Protein AF-A0A0E0JVC4-F1 (afdb_monomer_lite)

Organism: Oryza punctata (NCBI:txid4537)

Foldseek 3Di:
DDDDDDDDDDDDDPDDDPPPPPPPPDDPPVPPPPCPPVVVVVVVVLVVLLVVLVVVVVVVCVVVNLLVLLLCLLQVQLLLQLQLLQVQVVDQKFFADLVVLLLLLVLLLLLLVLLQVLQVCQVVVVAPDPPPRSLVSQLVSLVVLQVSVVVVLVVQLVVVVVVPPVLVVVCVVVVHDSSCCRNPVLLSVLQSVQHPVLNVCSSVSNNHSSCCSSSVNSSCCRSPVLSVVSVVCVVVVHRDGSRDHNLSSVLSNVSSVLSSVLPNVRMGHSVSSVVSNVSSVVSVVVVVPDDDPVVPPDPDDDD

Secondary structure (DSSP, 8-state):
-----------------SSSSSS-S----GGGSS-TTHHHHHHHHHHHHHHHHHHHHHHHHHHHHHHHHHHIIIIIIHHHHHHHHHHHSS-S-EE--HHHHHHHHHHHHHHHHHHHHHHHHHHTT--SSTTHHHHHHHHHHHHHHHHHHHHHHHHHHHHHHTSTTSHHHHHHHHT--HHHIIIIIHHHHHHHSTTHHHHHHHHTT-HHHHHHHHHHHHHIIIIIIHHHHHHHHHHTT--------HHHHHHHHHHHHHHHHHHTTSEE-HHHHHHHHHHHHHHHHHHHHPPPGGGG--PPP--

Radius of gyration: 26.81 Å; chains: 1; bounding box: 89×55×86 Å

Sequence (303 aa):
MATDSSDSRRLLPYRQSSHHQMDKINGTNPEYTDQGWVFPLSMLGIIPLAERLGFATEQLALFTGPKGSILSNLLLVLGSAFFSGGLACGKTMQTFSKADAVVNSGLLLMAVMGLLIPAALHYTHSEAQFGKSELALSRFSSCVMLVAYASYLYFQLSNNRRRNETNVGASKAWNIPVAFISVVLLPVVGNSAGHANAVMFAVKDKLDISLGVAIGSSIQISMFGIPFCVVMGWMMGKPMDLNFHLFETASLLTTVLVVAFLLQDGTSNCVKGLMLFLCYLIVAASFYVHADPNTKGEKPPQN

pLDDT: mean 70.01, std 19.63, range [32.47, 95.06]

InterPro domains:
  IPR004713 Calcium/proton exchanger [PTHR31503] (169-293)
  IPR004837 Sodium/calcium exchanger membrane region [PF01699] (68-157)
  IPR004837 Sodium/calcium exchanger membrane region [PF01699] (171-287)
  IPR044880 NCX, central ion-binding domain superfamily [G3DSA:1.20.1420.30] (59-289)

Structure (mmCIF, N/CA/C/O backbone):
data_AF-A0A0E0JVC4-F1
#
_entry.id   AF-A0A0E0JVC4-F1
#
loop_
_atom_site.group_PDB
_atom_site.id
_atom_site.type_symbol
_atom_site.label_atom_id
_atom_site.label_alt_id
_atom_site.label_comp_id
_atom_site.label_asym_id
_atom_site.label_entity_id
_atom_site.label_seq_id
_atom_site.pdbx_PDB_ins_code
_atom_site.Cartn_x
_atom_site.Cartn_y
_atom_site.Cartn_z
_atom_site.occupancy
_atom_site.B_iso_or_equiv
_atom_site.auth_seq_id
_atom_site.auth_comp_id
_atom_site.auth_asym_id
_atom_site.auth_atom_id
_atom_site.pdbx_PDB_model_num
ATOM 1 N N . MET A 1 1 ? -52.163 -28.665 59.177 1.00 39.72 1 MET A N 1
ATOM 2 C CA . MET A 1 1 ? -51.318 -28.267 58.027 1.00 39.72 1 MET A CA 1
ATOM 3 C C . MET A 1 1 ? -52.202 -27.425 57.112 1.00 39.72 1 MET A C 1
ATOM 5 O O . MET A 1 1 ? -53.146 -27.982 56.581 1.00 39.72 1 MET A O 1
ATOM 9 N N . ALA A 1 2 ? -52.215 -26.097 57.297 1.00 36.88 2 ALA A N 1
ATOM 10 C CA . ALA A 1 2 ? -51.457 -25.091 56.513 1.00 36.88 2 ALA A CA 1
ATOM 11 C C . ALA A 1 2 ? -52.068 -24.897 55.095 1.00 36.88 2 ALA A C 1
ATOM 13 O O . ALA A 1 2 ? -52.054 -25.847 54.323 1.00 36.88 2 ALA A O 1
ATOM 14 N N . THR A 1 3 ? -52.877 -23.845 54.850 1.00 37.50 3 THR A N 1
ATOM 15 C CA . THR A 1 3 ? -52.535 -22.539 54.192 1.00 37.50 3 THR A CA 1
ATOM 16 C C . THR A 1 3 ? -52.036 -22.701 52.745 1.00 37.50 3 THR A C 1
ATOM 18 O O . THR A 1 3 ? -51.051 -23.392 52.536 1.00 37.50 3 THR A O 1
ATOM 21 N N . ASP A 1 4 ? -52.763 -22.270 51.709 1.00 37.44 4 ASP A N 1
ATOM 22 C CA . ASP A 1 4 ? -52.913 -20.902 51.151 1.00 37.44 4 ASP A CA 1
ATOM 23 C C . ASP A 1 4 ? -51.949 -20.600 49.976 1.00 37.44 4 ASP A C 1
ATOM 25 O O . ASP A 1 4 ? -50.763 -20.913 50.016 1.00 37.44 4 ASP A O 1
ATOM 29 N N . SER A 1 5 ? -52.509 -19.903 48.983 1.00 39.12 5 SER A N 1
ATOM 30 C CA . SER A 1 5 ? -51.892 -18.947 48.053 1.00 39.12 5 SER A CA 1
ATOM 31 C C . SER A 1 5 ? -51.064 -19.433 46.842 1.00 39.12 5 SER A C 1
ATOM 33 O O . SER A 1 5 ? -49.981 -19.995 46.944 1.00 39.12 5 SER A O 1
ATOM 35 N N . SER A 1 6 ? -51.641 -19.147 45.664 1.00 39.59 6 SER A N 1
ATOM 36 C CA . SER A 1 6 ? -51.053 -18.463 44.492 1.00 39.59 6 SER A CA 1
ATOM 37 C C . SER A 1 6 ? -49.568 -18.666 44.152 1.00 39.59 6 SER A C 1
ATOM 39 O O . SER A 1 6 ? -48.696 -18.236 44.896 1.00 39.59 6 SER A O 1
ATOM 41 N N . ASP A 1 7 ? -49.279 -19.092 42.917 1.00 38.59 7 ASP A N 1
ATOM 42 C CA . ASP A 1 7 ? -48.912 -18.190 41.803 1.00 38.59 7 ASP A CA 1
ATOM 43 C C . ASP A 1 7 ? -48.179 -18.949 40.667 1.00 38.59 7 ASP A C 1
ATOM 45 O O . ASP A 1 7 ? -47.493 -19.946 40.877 1.00 38.59 7 ASP A O 1
ATOM 49 N N . SER A 1 8 ? -48.281 -18.404 39.453 1.00 37.75 8 SER A N 1
ATOM 50 C CA . SER A 1 8 ? -47.323 -18.562 38.354 1.00 37.75 8 SER A CA 1
ATOM 51 C C . SER A 1 8 ? -47.261 -19.896 37.587 1.00 37.75 8 SER A C 1
ATOM 53 O O . SER A 1 8 ? -46.395 -20.741 37.816 1.00 37.75 8 SER A O 1
ATOM 55 N N . ARG A 1 9 ? -48.031 -19.977 36.488 1.00 37.66 9 ARG A N 1
ATOM 56 C CA . ARG A 1 9 ? -47.452 -19.980 35.120 1.00 37.66 9 ARG A CA 1
ATOM 57 C C . ARG A 1 9 ? -48.527 -19.996 34.024 1.00 37.66 9 ARG A C 1
ATOM 59 O O . ARG A 1 9 ? -49.160 -21.010 33.752 1.00 37.66 9 ARG A O 1
ATOM 66 N N . ARG A 1 10 ? -48.666 -18.853 33.341 1.00 39.91 10 ARG A N 1
ATOM 67 C CA . ARG A 1 10 ? -49.301 -18.737 32.020 1.00 39.91 10 ARG A CA 1
ATOM 68 C C . ARG A 1 10 ? -48.503 -19.577 31.020 1.00 39.91 10 ARG A C 1
ATOM 70 O O . ARG A 1 10 ? -47.371 -19.227 30.697 1.00 39.91 10 ARG A O 1
ATOM 77 N N . LEU A 1 11 ? -49.099 -20.651 30.518 1.00 44.28 11 LEU A N 1
ATOM 78 C CA . LEU A 1 11 ? -48.638 -21.360 29.326 1.00 44.28 11 LEU A CA 1
ATOM 79 C C . LEU A 1 11 ? -49.465 -20.848 28.142 1.00 44.28 11 LEU A C 1
ATOM 81 O O . LEU A 1 11 ? -50.654 -21.138 28.035 1.00 44.28 11 LEU A O 1
ATOM 85 N N . LEU A 1 12 ? -48.851 -20.029 27.287 1.00 46.69 12 LEU A N 1
ATOM 86 C CA . LEU A 1 12 ? -49.425 -19.645 25.996 1.00 46.69 12 LEU A CA 1
ATOM 87 C C . LEU A 1 12 ? -49.381 -20.855 25.044 1.00 46.69 12 LEU A C 1
ATOM 89 O O . LEU A 1 12 ? -48.335 -21.505 24.960 1.00 46.69 12 LEU A O 1
ATOM 93 N N . PRO A 1 13 ? -50.451 -21.158 24.289 1.00 38.88 13 PRO A N 1
ATOM 94 C CA . PRO A 1 13 ? -50.403 -22.197 23.271 1.00 38.88 13 PRO A CA 1
ATOM 95 C C . PRO A 1 13 ? -49.709 -21.681 21.999 1.00 38.88 13 PRO A C 1
ATOM 97 O O . PRO A 1 13 ? -50.216 -20.809 21.298 1.00 38.88 13 PRO A O 1
ATOM 100 N N . TYR A 1 14 ? -48.545 -22.252 21.681 1.00 37.09 14 TYR A N 1
ATOM 101 C CA . TYR A 1 14 ? -47.902 -22.156 20.369 1.00 37.09 14 TYR A CA 1
ATOM 102 C C . TYR A 1 14 ? -48.460 -23.260 19.465 1.00 37.09 14 TYR A C 1
ATOM 104 O O . TYR A 1 14 ? -47.982 -24.393 19.497 1.00 37.09 14 TYR A O 1
ATOM 112 N N . ARG A 1 15 ? -49.486 -22.956 18.664 1.00 39.78 15 ARG A N 1
ATOM 113 C CA . ARG A 1 15 ? -49.783 -23.723 17.447 1.00 39.78 15 ARG A CA 1
ATOM 114 C C . ARG A 1 15 ? -50.717 -22.944 16.525 1.00 39.78 15 ARG A C 1
ATOM 116 O O . ARG A 1 15 ? -51.733 -22.434 16.973 1.00 39.78 15 ARG A O 1
ATOM 123 N N . GLN A 1 16 ? -50.397 -23.010 15.229 1.00 39.50 16 GLN A N 1
ATOM 124 C CA . GLN A 1 16 ? -51.331 -22.894 14.100 1.00 39.50 16 GLN A CA 1
ATOM 125 C C . GLN A 1 16 ? -51.514 -21.493 13.476 1.00 39.50 16 GLN A C 1
ATOM 127 O O . GLN A 1 16 ? -52.551 -20.860 13.609 1.00 39.50 16 GLN A O 1
ATOM 132 N N . SER A 1 17 ? -50.523 -21.053 12.687 1.00 36.19 17 SER A N 1
ATOM 133 C CA . SER A 1 17 ? -50.743 -20.121 11.557 1.00 36.19 17 SER A CA 1
ATOM 134 C C . SER A 1 17 ? -49.666 -20.262 10.462 1.00 36.19 17 SER A C 1
ATOM 136 O O . SER A 1 17 ? -49.185 -19.283 9.897 1.00 36.19 17 SER A O 1
ATOM 138 N N . SER A 1 18 ? -49.257 -21.493 10.147 1.00 39.50 18 SER A N 1
ATOM 139 C CA . SER A 1 18 ? -48.205 -21.783 9.152 1.00 39.50 18 SER A CA 1
ATOM 140 C C . SER A 1 18 ? -48.757 -22.215 7.786 1.00 39.50 18 SER A C 1
ATOM 142 O O . SER A 1 18 ? -48.101 -22.964 7.077 1.00 39.50 18 SER A O 1
ATOM 144 N N . HIS A 1 19 ? -49.964 -21.772 7.418 1.00 38.50 19 HIS A N 1
ATOM 145 C CA . HIS A 1 19 ? -50.590 -22.109 6.127 1.00 38.50 19 HIS A CA 1
ATOM 146 C C . HIS A 1 19 ? -51.280 -20.928 5.420 1.00 38.50 19 HIS A C 1
ATOM 148 O O . HIS A 1 19 ? -52.020 -21.135 4.466 1.00 38.50 19 HIS A O 1
ATOM 154 N N . HIS A 1 20 ? -51.030 -19.682 5.839 1.00 36.16 20 HIS A N 1
ATOM 155 C CA . HIS A 1 20 ? -51.641 -18.500 5.203 1.00 36.16 20 HIS A CA 1
ATOM 156 C C . HIS A 1 20 ? -50.647 -17.405 4.796 1.00 36.16 20 HIS A C 1
ATOM 158 O O . HIS A 1 20 ? -51.023 -16.259 4.562 1.00 36.16 20 HIS A O 1
ATOM 164 N N . GLN A 1 21 ? -49.362 -17.753 4.698 1.00 33.06 21 GLN A N 1
ATOM 165 C CA . GLN A 1 21 ? -48.301 -16.787 4.410 1.00 33.06 21 GLN A CA 1
ATOM 166 C C . GLN A 1 21 ? -47.239 -17.344 3.454 1.00 33.06 21 GLN A C 1
ATOM 168 O O . GLN A 1 21 ? -46.055 -17.084 3.618 1.00 33.06 21 GLN A O 1
ATOM 173 N N . MET A 1 22 ? -47.670 -18.129 2.461 1.00 36.00 22 MET A N 1
ATOM 174 C CA . MET A 1 22 ? -46.825 -18.564 1.336 1.00 36.00 22 MET A CA 1
ATOM 175 C C . MET A 1 22 ? -47.323 -18.068 -0.035 1.00 36.00 22 MET A C 1
ATOM 177 O O . MET A 1 22 ? -46.565 -18.128 -0.993 1.00 36.00 22 MET A O 1
ATOM 181 N N . ASP A 1 23 ? -48.506 -17.445 -0.122 1.00 34.84 23 ASP A N 1
ATOM 182 C CA . ASP A 1 23 ? -49.073 -16.962 -1.400 1.00 34.84 23 ASP A CA 1
ATOM 183 C C . ASP A 1 23 ? -48.891 -15.451 -1.649 1.00 34.84 23 ASP A C 1
ATOM 185 O O . ASP A 1 23 ? -49.509 -14.870 -2.536 1.00 34.84 23 ASP A O 1
ATOM 189 N N . LYS A 1 24 ? -48.015 -14.779 -0.889 1.00 37.78 24 LYS A N 1
ATOM 190 C CA . LYS A 1 24 ? -47.638 -13.368 -1.124 1.00 37.78 24 LYS A CA 1
ATOM 191 C C . LYS A 1 24 ? -46.158 -13.194 -1.480 1.00 37.78 24 LYS A C 1
ATOM 193 O O . LYS A 1 24 ? -45.545 -12.200 -1.106 1.00 37.78 24 LYS A O 1
ATOM 198 N N . ILE A 1 25 ? -45.581 -14.149 -2.210 1.00 42.28 25 ILE A N 1
ATOM 199 C CA . ILE A 1 25 ? -44.230 -14.037 -2.797 1.00 42.28 25 ILE A CA 1
ATOM 200 C C . ILE A 1 25 ? -44.321 -14.035 -4.332 1.00 42.28 25 ILE A C 1
ATOM 202 O O . ILE A 1 25 ? -43.493 -14.619 -5.017 1.00 42.28 25 ILE A O 1
ATOM 206 N N . ASN A 1 26 ? -45.361 -13.417 -4.898 1.00 38.03 26 ASN A N 1
ATOM 207 C CA . ASN A 1 26 ? -45.435 -13.220 -6.348 1.00 38.03 26 ASN A CA 1
ATOM 208 C C . ASN A 1 26 ? -46.167 -11.927 -6.742 1.00 38.03 26 ASN A C 1
ATOM 210 O O . ASN A 1 26 ? -46.980 -11.895 -7.659 1.00 38.03 26 ASN A O 1
ATOM 214 N N . GLY A 1 27 ? -45.887 -10.846 -6.012 1.00 35.50 27 GLY A N 1
ATOM 215 C CA . GLY A 1 27 ? -46.250 -9.493 -6.419 1.00 35.50 27 GLY A CA 1
ATOM 216 C C . GLY A 1 27 ? -45.085 -8.857 -7.165 1.00 35.50 27 GLY A C 1
ATOM 217 O O . GLY A 1 27 ? -44.203 -8.267 -6.544 1.00 35.50 27 GLY A O 1
ATOM 218 N N . THR A 1 28 ? -45.067 -8.980 -8.488 1.00 44.03 28 THR A N 1
ATOM 219 C CA . THR A 1 28 ? -44.293 -8.093 -9.360 1.00 44.03 28 THR A CA 1
ATOM 220 C C . THR A 1 28 ? -44.843 -6.675 -9.198 1.00 44.03 28 THR A C 1
ATOM 222 O O . THR A 1 28 ? -45.814 -6.313 -9.858 1.00 44.03 28 THR A O 1
ATOM 225 N N . ASN A 1 29 ? -44.267 -5.885 -8.289 1.00 32.47 29 ASN A N 1
ATOM 226 C CA . ASN A 1 29 ? -44.506 -4.442 -8.239 1.00 32.47 29 ASN A CA 1
ATOM 227 C C . ASN A 1 29 ? -43.898 -3.815 -9.510 1.00 32.47 29 ASN A C 1
ATOM 229 O O . ASN A 1 29 ? -42.680 -3.905 -9.684 1.00 32.47 29 ASN A O 1
ATOM 233 N N . PRO A 1 30 ? -44.694 -3.189 -10.396 1.00 39.62 30 PRO A N 1
ATOM 234 C CA . PRO A 1 30 ? -44.210 -2.673 -11.676 1.00 39.62 30 PRO A CA 1
ATOM 235 C C . PRO A 1 30 ? -43.485 -1.317 -11.565 1.00 39.62 30 PRO A C 1
ATOM 237 O O . PRO A 1 30 ? -43.059 -0.771 -12.573 1.00 39.62 30 PRO A O 1
ATOM 240 N N . GLU A 1 31 ? -43.296 -0.770 -10.361 1.00 41.31 31 GLU A N 1
ATOM 241 C CA . GLU A 1 31 ? -42.643 0.537 -10.157 1.00 41.31 31 GLU A CA 1
ATOM 242 C C . GLU A 1 31 ? -41.102 0.503 -10.173 1.00 41.31 31 GLU A C 1
ATOM 244 O O . GLU A 1 31 ? -40.465 1.539 -10.021 1.00 41.31 31 GLU A O 1
ATOM 249 N N . TYR A 1 32 ? -40.473 -0.661 -10.368 1.00 45.50 32 TYR A N 1
ATOM 250 C CA . TYR A 1 32 ? -39.009 -0.811 -10.277 1.00 45.50 32 TY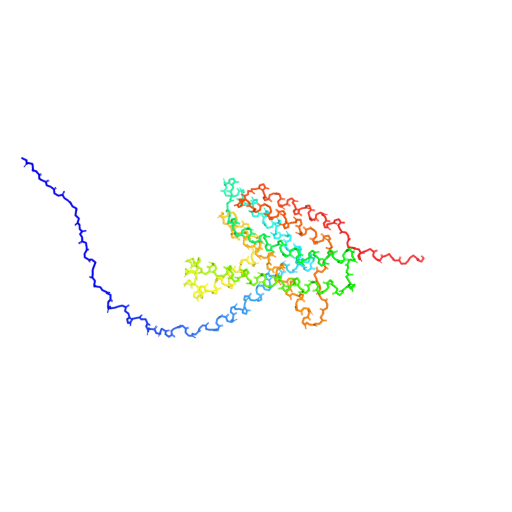R A CA 1
ATOM 251 C C . TYR A 1 32 ? -38.291 -1.046 -11.612 1.00 45.50 32 TYR A C 1
ATOM 253 O O . TYR A 1 32 ? -37.110 -1.393 -11.626 1.00 45.50 32 TYR A O 1
ATOM 261 N N . THR A 1 33 ? -38.971 -0.865 -12.744 1.00 42.56 33 THR A N 1
ATOM 262 C CA . THR A 1 33 ? -38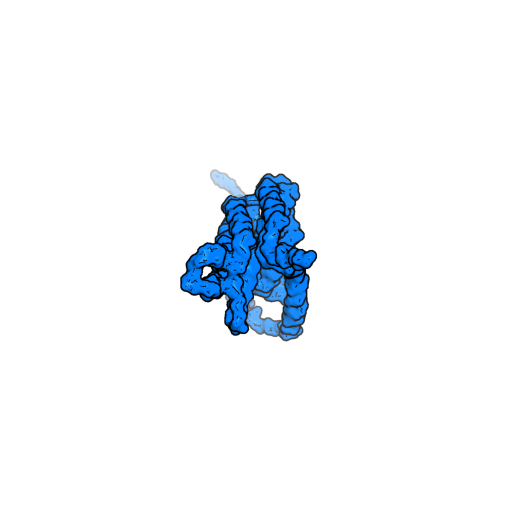.395 -1.167 -14.067 1.00 42.56 33 THR A CA 1
ATOM 263 C C . THR A 1 33 ? -37.705 0.034 -14.727 1.00 42.56 33 THR A C 1
ATOM 265 O O . THR A 1 33 ? -36.972 -0.156 -15.691 1.00 42.56 33 THR A O 1
ATOM 268 N N . ASP A 1 34 ? -37.837 1.251 -14.185 1.00 45.81 34 ASP A N 1
ATOM 269 C CA . ASP A 1 34 ? -37.484 2.478 -14.923 1.00 45.81 34 ASP A CA 1
ATOM 270 C C . ASP A 1 34 ? -36.240 3.239 -14.413 1.00 45.81 34 ASP A C 1
ATOM 272 O O . ASP A 1 34 ? -36.041 4.415 -14.705 1.00 45.81 34 ASP A O 1
ATOM 276 N N . GLN A 1 35 ? -35.354 2.578 -13.655 1.00 51.00 35 GLN A N 1
ATOM 277 C CA . GLN A 1 35 ? -34.091 3.182 -13.183 1.00 51.00 35 GLN A CA 1
ATOM 278 C C . GLN A 1 35 ? -32.818 2.458 -13.645 1.00 51.00 35 GLN A C 1
ATOM 280 O O . GLN A 1 35 ? -31.723 2.748 -13.161 1.00 51.00 35 GLN A O 1
ATOM 285 N N . GLY A 1 36 ? -32.918 1.583 -14.652 1.00 50.12 36 GLY A N 1
ATOM 286 C CA . GLY A 1 36 ? -31.746 0.954 -15.279 1.00 50.12 36 GLY A CA 1
ATOM 287 C C . GLY A 1 36 ? -30.752 1.958 -15.885 1.00 50.12 36 GLY A C 1
ATOM 288 O O . GLY A 1 36 ? -29.570 1.649 -15.991 1.00 50.12 36 GLY A O 1
ATOM 289 N N . TRP A 1 37 ? -31.210 3.174 -16.217 1.00 47.84 37 TRP A N 1
ATOM 290 C CA . TRP A 1 37 ? -30.408 4.261 -16.800 1.00 47.84 37 TRP A CA 1
ATOM 291 C C . TRP A 1 37 ? -29.673 5.131 -15.778 1.00 47.84 37 TRP A C 1
ATOM 293 O O . TRP A 1 37 ? -28.638 5.716 -16.094 1.00 47.84 37 TRP A O 1
ATOM 303 N N . VAL A 1 38 ? -30.162 5.188 -14.538 1.00 57.53 38 VAL A N 1
ATOM 304 C CA . VAL A 1 38 ? -29.538 5.979 -13.465 1.00 57.53 38 VAL A CA 1
ATOM 305 C C . VAL A 1 38 ? -28.177 5.387 -13.097 1.00 57.53 38 VAL A C 1
ATOM 307 O O . VAL A 1 38 ? -27.244 6.121 -12.786 1.00 57.53 38 VAL A O 1
ATOM 310 N N . PHE A 1 39 ? -28.035 4.065 -13.206 1.00 46.69 39 PHE A N 1
ATOM 311 C CA . PHE A 1 39 ? -26.812 3.310 -12.937 1.00 46.69 39 PHE A CA 1
ATOM 312 C C . PHE A 1 39 ? -25.640 3.619 -13.899 1.00 46.69 39 PHE A C 1
ATOM 314 O O . PHE A 1 39 ? -24.578 4.020 -13.422 1.00 46.69 39 PHE A O 1
ATOM 321 N N . PRO A 1 40 ? -25.779 3.506 -15.237 1.00 48.81 40 PRO A N 1
ATOM 322 C CA . PRO A 1 40 ? -24.720 3.900 -16.160 1.00 48.81 40 PRO A CA 1
ATOM 323 C C . PRO A 1 40 ? -24.446 5.409 -16.115 1.00 48.81 40 PRO A C 1
ATOM 325 O O . PRO A 1 40 ? -23.285 5.788 -16.216 1.00 48.81 40 PRO A O 1
ATOM 328 N N . LEU A 1 41 ? -25.447 6.271 -15.877 1.00 52.41 41 LEU A N 1
ATOM 329 C CA . LEU A 1 41 ? -25.214 7.712 -15.687 1.00 52.41 41 LEU A CA 1
ATOM 330 C C . LEU A 1 41 ? -24.428 8.027 -14.406 1.00 52.41 41 LEU A C 1
ATOM 332 O O . LEU A 1 41 ? -23.558 8.895 -14.417 1.00 52.41 41 LEU A O 1
ATOM 336 N N . SER A 1 42 ? -24.703 7.324 -13.305 1.00 51.91 42 SER A N 1
ATOM 337 C CA . SER A 1 42 ? -23.943 7.491 -12.061 1.00 51.91 42 SER A CA 1
ATOM 338 C C . SER A 1 42 ? -22.536 6.900 -12.170 1.00 51.91 42 SER A C 1
ATOM 340 O O . SER A 1 42 ? -21.604 7.505 -11.651 1.00 51.91 42 SER A O 1
ATOM 342 N N . MET A 1 43 ? -22.322 5.821 -12.932 1.00 45.97 43 MET A N 1
ATOM 343 C CA . MET A 1 43 ? -20.976 5.368 -13.323 1.00 45.97 43 MET A CA 1
ATOM 344 C C . MET A 1 43 ? -20.251 6.412 -14.187 1.00 45.97 43 MET A C 1
ATOM 346 O O . MET A 1 43 ? -19.088 6.700 -13.926 1.00 45.97 43 MET A O 1
ATOM 350 N N . LEU A 1 44 ? -20.943 7.047 -15.139 1.00 48.78 44 LEU A N 1
ATOM 351 C CA . LEU A 1 44 ? -20.401 8.133 -15.966 1.00 48.78 44 LEU A CA 1
ATOM 352 C C . LEU A 1 44 ? -20.046 9.393 -15.152 1.00 48.78 44 LEU A C 1
ATOM 354 O O . LEU A 1 44 ? -19.273 10.214 -15.627 1.00 48.78 44 LEU A O 1
ATOM 358 N N . GLY A 1 45 ? -20.596 9.552 -13.943 1.00 47.19 45 GLY A N 1
ATOM 359 C CA . GLY A 1 45 ? -20.231 10.611 -12.995 1.00 47.19 45 GLY A CA 1
ATOM 360 C C . GLY A 1 45 ? -19.151 10.199 -11.986 1.00 47.19 45 GLY A C 1
ATOM 361 O O . GLY A 1 45 ? -18.277 10.998 -11.667 1.00 47.19 45 GLY A O 1
ATOM 362 N N . ILE A 1 46 ? -19.179 8.955 -11.496 1.00 48.22 46 ILE A N 1
ATOM 363 C CA . ILE A 1 46 ? -18.246 8.432 -10.484 1.00 48.22 46 ILE A CA 1
ATOM 364 C C . ILE A 1 46 ? -16.890 8.082 -11.096 1.00 48.22 46 ILE A C 1
ATOM 366 O O . ILE A 1 46 ? -15.880 8.308 -10.444 1.00 48.22 46 ILE A O 1
ATOM 370 N N . ILE A 1 47 ? -16.840 7.561 -12.325 1.00 47.03 47 ILE A N 1
ATOM 371 C CA . ILE A 1 47 ? -15.586 7.212 -13.010 1.00 47.03 47 ILE A CA 1
ATOM 372 C C . ILE A 1 47 ? -14.711 8.459 -13.207 1.00 47.03 47 ILE A C 1
ATOM 374 O O . ILE A 1 47 ? -13.610 8.460 -12.668 1.00 47.03 47 ILE A O 1
ATOM 378 N N . PRO A 1 48 ? -15.191 9.562 -13.815 1.00 40.84 48 PRO A N 1
ATOM 379 C CA . PRO A 1 48 ? -14.389 10.777 -13.938 1.00 40.84 48 PRO A CA 1
ATOM 380 C C . PRO A 1 48 ? -14.165 11.507 -12.605 1.00 40.84 48 PRO A C 1
ATOM 382 O O . PRO A 1 48 ? -13.220 12.283 -12.493 1.00 40.84 48 PRO A O 1
ATOM 385 N N . LEU A 1 49 ? -14.986 11.272 -11.571 1.00 39.16 49 LEU A N 1
ATOM 386 C CA . LEU A 1 49 ? -14.758 11.801 -10.220 1.00 39.16 49 LEU A CA 1
ATOM 387 C C . LEU A 1 49 ? -13.697 10.989 -9.456 1.00 39.16 49 LEU A C 1
ATOM 389 O O . LEU A 1 49 ? -12.882 11.580 -8.762 1.00 39.16 49 LEU A O 1
ATOM 393 N N . ALA A 1 50 ? -13.647 9.667 -9.621 1.00 45.19 50 ALA A N 1
ATOM 394 C CA . ALA A 1 50 ? -12.582 8.795 -9.125 1.00 45.19 50 ALA A CA 1
ATOM 395 C C . ALA A 1 50 ? -11.270 9.015 -9.900 1.00 45.19 50 ALA A C 1
ATOM 397 O O . ALA A 1 50 ? -10.201 8.979 -9.301 1.00 45.19 50 ALA A O 1
ATOM 398 N N . GLU A 1 51 ? -11.358 9.331 -11.193 1.00 41.19 51 GLU A N 1
ATOM 399 C CA . GLU A 1 51 ? -10.255 9.767 -12.059 1.00 41.19 51 GLU A CA 1
ATOM 400 C C . GLU A 1 51 ? -9.747 11.164 -11.642 1.00 41.19 51 GLU A C 1
ATOM 402 O O . GLU A 1 51 ? -8.550 11.364 -11.466 1.00 41.19 51 GLU A O 1
ATOM 407 N N . ARG A 1 52 ? -10.641 12.118 -11.322 1.00 39.88 52 ARG A N 1
ATOM 408 C CA . ARG A 1 52 ? -10.270 13.440 -10.768 1.00 39.88 52 ARG A CA 1
ATOM 409 C C . ARG A 1 52 ? -9.834 13.437 -9.300 1.00 39.88 52 ARG A C 1
ATOM 411 O O . ARG A 1 52 ? -9.111 14.342 -8.901 1.00 39.88 52 ARG A O 1
ATOM 418 N N . LEU A 1 53 ? -10.265 12.484 -8.475 1.00 42.09 53 LEU A N 1
ATOM 419 C CA . LEU A 1 53 ? -9.786 12.346 -7.090 1.00 42.09 53 LEU A CA 1
ATOM 420 C C . LEU A 1 53 ? -8.503 11.515 -7.008 1.00 42.09 53 LEU A C 1
ATOM 422 O O . LEU A 1 53 ? -7.668 11.791 -6.150 1.00 42.09 53 LEU A O 1
ATOM 426 N N . GLY A 1 54 ? -8.300 10.595 -7.955 1.00 42.41 54 GLY A N 1
ATOM 427 C CA . GLY A 1 54 ? -6.993 10.043 -8.295 1.00 42.41 54 GLY A CA 1
ATOM 428 C C . GLY A 1 54 ? -6.031 11.127 -8.777 1.00 42.41 54 GLY A C 1
ATOM 429 O O . GLY A 1 54 ? -4.866 11.073 -8.431 1.00 42.41 54 GLY A O 1
ATOM 430 N N . PHE A 1 55 ? -6.510 12.185 -9.437 1.00 41.38 55 PHE A N 1
ATOM 431 C CA . PHE A 1 55 ? -5.684 13.301 -9.915 1.00 41.38 55 PHE A CA 1
ATOM 432 C C . PHE A 1 55 ? -4.864 14.005 -8.818 1.00 41.38 55 PHE A C 1
ATOM 434 O O . PHE A 1 55 ? -3.820 14.562 -9.124 1.00 41.38 55 PHE A O 1
ATOM 441 N N . ALA A 1 56 ? -5.254 13.968 -7.535 1.00 37.81 56 ALA A N 1
ATOM 442 C CA . ALA A 1 56 ? -4.420 14.502 -6.445 1.00 37.81 56 ALA A CA 1
ATOM 443 C C . ALA A 1 56 ? -3.264 13.553 -6.059 1.00 37.81 56 ALA A C 1
ATOM 445 O O . ALA A 1 56 ? -2.168 14.012 -5.737 1.00 37.81 56 ALA A O 1
ATOM 446 N N . THR A 1 57 ? -3.473 12.235 -6.140 1.00 40.91 57 THR A N 1
ATOM 447 C CA . THR A 1 57 ? -2.411 11.223 -6.015 1.00 40.91 57 THR A CA 1
ATOM 448 C C . THR A 1 57 ? -1.602 11.069 -7.305 1.00 40.91 57 THR A C 1
ATOM 450 O O . THR A 1 57 ? -0.424 10.742 -7.239 1.00 40.91 57 THR A O 1
ATOM 453 N N . GLU A 1 58 ? -2.188 11.373 -8.460 1.00 42.03 58 GLU A N 1
ATOM 454 C CA . GLU A 1 58 ? -1.589 11.326 -9.794 1.00 42.03 58 GLU A CA 1
ATOM 455 C C . GLU A 1 58 ? -0.759 12.582 -10.077 1.00 42.03 58 GLU A C 1
ATOM 457 O O . GLU A 1 58 ? 0.314 12.466 -10.641 1.00 42.03 58 GLU A O 1
ATOM 462 N N . GLN A 1 59 ? -1.154 13.764 -9.588 1.00 37.19 59 GLN A N 1
ATOM 463 C CA . GLN A 1 59 ? -0.321 14.978 -9.617 1.00 37.19 59 GLN A CA 1
ATOM 464 C C . GLN A 1 59 ? 0.910 14.851 -8.704 1.00 37.19 59 GLN A C 1
ATOM 466 O O . GLN A 1 59 ? 1.977 15.355 -9.046 1.00 37.19 59 GLN A O 1
ATOM 471 N N . LEU A 1 60 ? 0.806 14.122 -7.582 1.00 39.94 60 LEU A N 1
ATOM 472 C CA . LEU A 1 60 ? 1.969 13.788 -6.752 1.00 39.94 60 LEU A CA 1
ATOM 473 C C . LEU A 1 60 ? 2.799 12.651 -7.374 1.00 39.94 60 LEU A C 1
ATOM 475 O O . LEU A 1 60 ? 4.024 12.732 -7.376 1.00 39.94 60 LEU A O 1
ATOM 479 N N . ALA A 1 61 ? 2.168 11.626 -7.960 1.00 38.66 61 ALA A N 1
ATOM 480 C CA . ALA A 1 61 ? 2.851 10.540 -8.673 1.00 38.66 61 ALA A CA 1
ATOM 481 C C . ALA A 1 61 ? 3.489 10.991 -10.003 1.00 38.66 61 ALA A C 1
ATOM 483 O O . ALA A 1 61 ? 4.476 10.396 -10.421 1.00 38.66 61 ALA A O 1
ATOM 484 N N . LEU A 1 62 ? 3.001 12.063 -10.631 1.00 36.97 62 LEU A N 1
ATOM 485 C CA . LEU A 1 62 ? 3.635 12.710 -11.784 1.00 36.97 62 LEU A CA 1
ATOM 486 C C . LEU A 1 62 ? 4.963 13.383 -11.401 1.00 36.97 62 LEU A C 1
ATOM 488 O O . LEU A 1 62 ? 5.822 13.534 -12.263 1.00 36.97 62 LEU A O 1
ATOM 492 N N . PHE A 1 63 ? 5.153 13.736 -10.121 1.00 38.38 63 PHE A N 1
ATOM 493 C CA . PHE A 1 63 ? 6.390 14.336 -9.599 1.00 38.38 63 PHE A CA 1
ATOM 494 C C . PHE A 1 63 ? 7.255 13.383 -8.746 1.00 38.38 63 PHE A C 1
ATOM 496 O O . PHE A 1 63 ? 8.449 13.620 -8.614 1.00 38.38 63 PHE A O 1
ATOM 503 N N . THR A 1 64 ? 6.685 12.318 -8.161 1.00 46.72 64 THR A N 1
ATOM 504 C CA . THR A 1 64 ? 7.380 11.383 -7.234 1.00 46.72 64 THR A CA 1
ATOM 505 C C . THR A 1 64 ? 7.248 9.897 -7.601 1.00 46.72 64 THR A C 1
ATOM 507 O O . THR A 1 64 ? 7.831 9.031 -6.948 1.00 46.72 64 THR A O 1
ATOM 510 N N . GLY A 1 65 ? 6.478 9.565 -8.639 1.00 62.88 65 GLY A N 1
ATOM 511 C CA . GLY A 1 65 ? 6.173 8.191 -9.033 1.00 62.88 65 GLY A CA 1
ATOM 512 C C . GLY A 1 65 ? 5.185 7.468 -8.096 1.00 62.88 65 GLY A C 1
ATOM 513 O O . GLY A 1 65 ? 4.900 7.911 -6.981 1.00 62.88 65 GLY A O 1
ATOM 514 N N . PRO A 1 66 ? 4.668 6.292 -8.502 1.00 64.38 66 PRO A N 1
ATOM 515 C CA . PRO A 1 66 ? 3.706 5.507 -7.714 1.00 64.38 66 PRO A CA 1
ATOM 516 C C . PRO A 1 66 ? 4.246 5.058 -6.340 1.00 64.38 66 PRO A C 1
ATOM 518 O O . PRO A 1 66 ? 3.472 4.784 -5.424 1.00 64.38 66 PRO A O 1
ATOM 521 N N . LYS A 1 67 ? 5.574 5.028 -6.161 1.00 69.88 67 LYS A N 1
ATOM 522 C CA . LYS A 1 67 ? 6.246 4.641 -4.909 1.00 69.88 67 LYS A CA 1
ATOM 523 C C . LYS A 1 67 ? 6.170 5.733 -3.836 1.00 69.88 67 LYS A C 1
ATOM 525 O O . LYS A 1 67 ? 5.962 5.409 -2.668 1.00 69.88 67 LYS A O 1
ATOM 530 N N . GLY A 1 68 ? 6.245 7.009 -4.228 1.00 70.94 68 GLY A N 1
ATOM 531 C CA . GLY A 1 68 ? 6.052 8.147 -3.322 1.00 70.94 68 GLY A CA 1
ATOM 532 C C . GLY A 1 68 ? 4.651 8.170 -2.704 1.00 70.94 68 GLY A C 1
ATOM 533 O O . GLY A 1 68 ? 4.497 8.424 -1.509 1.00 70.94 68 GLY A O 1
ATOM 534 N N . SER A 1 69 ? 3.633 7.788 -3.484 1.00 74.06 69 SER A N 1
ATOM 535 C CA . SER A 1 69 ? 2.261 7.648 -2.982 1.00 74.06 69 SER A CA 1
ATOM 536 C C . SER A 1 69 ? 2.137 6.543 -1.924 1.00 74.06 69 SER A C 1
ATOM 538 O O . SER A 1 69 ? 1.528 6.773 -0.879 1.00 74.06 69 SER A O 1
ATOM 540 N N . ILE A 1 70 ? 2.772 5.383 -2.137 1.00 82.81 70 ILE A N 1
ATOM 541 C CA . ILE A 1 70 ? 2.786 4.292 -1.148 1.00 82.81 70 ILE A CA 1
ATOM 542 C C . ILE A 1 70 ? 3.510 4.732 0.135 1.00 82.81 70 ILE A C 1
ATOM 544 O O . ILE A 1 70 ? 2.989 4.532 1.230 1.00 82.81 70 ILE A O 1
ATOM 548 N N . LEU A 1 71 ? 4.674 5.381 0.018 1.00 84.19 71 LEU A N 1
ATOM 549 C CA . LEU A 1 71 ? 5.428 5.914 1.161 1.00 84.19 71 LEU A CA 1
ATOM 550 C C . LEU A 1 71 ? 4.598 6.908 1.988 1.00 84.19 71 LEU A C 1
ATOM 552 O O . LEU A 1 71 ? 4.536 6.789 3.212 1.00 84.19 71 LEU A O 1
ATOM 556 N N . SER A 1 72 ? 3.921 7.855 1.332 1.00 82.62 72 SER A N 1
ATOM 557 C CA . SER A 1 72 ? 3.053 8.831 2.004 1.00 82.62 72 SER A CA 1
ATOM 558 C C . SER A 1 72 ? 1.878 8.152 2.709 1.00 82.62 72 SER A C 1
ATOM 560 O O . SER A 1 72 ? 1.598 8.438 3.872 1.00 82.62 72 SER A O 1
ATOM 562 N N . ASN A 1 73 ? 1.216 7.196 2.058 1.00 83.75 73 ASN A N 1
ATOM 563 C CA . ASN A 1 73 ? 0.097 6.484 2.670 1.00 83.75 73 ASN A CA 1
ATOM 564 C C . ASN A 1 73 ? 0.542 5.666 3.894 1.00 83.75 73 ASN A C 1
ATOM 566 O O . ASN A 1 73 ? -0.123 5.665 4.929 1.00 83.75 73 ASN A O 1
ATOM 570 N N . LEU A 1 74 ? 1.692 4.999 3.817 1.00 88.94 74 LEU A N 1
ATOM 571 C CA . LEU A 1 74 ? 2.165 4.138 4.898 1.00 88.94 74 LEU A CA 1
ATOM 572 C C . LEU A 1 74 ? 2.813 4.897 6.060 1.00 88.94 74 LEU A C 1
ATOM 574 O O . LEU A 1 74 ? 2.677 4.470 7.202 1.00 88.94 74 LEU A O 1
ATOM 578 N N . LEU A 1 75 ? 3.508 6.005 5.811 1.00 86.31 75 LEU A N 1
ATOM 579 C CA . LEU A 1 75 ? 4.195 6.743 6.874 1.00 86.31 75 LEU A CA 1
ATOM 580 C C . LEU A 1 75 ? 3.416 7.983 7.312 1.00 86.31 75 LEU A C 1
ATOM 582 O O . LEU A 1 75 ? 3.180 8.175 8.503 1.00 86.31 75 LEU A O 1
ATOM 586 N N . LEU A 1 76 ? 2.975 8.814 6.366 1.00 83.31 76 LEU A N 1
ATOM 587 C CA . LEU A 1 76 ? 2.331 10.089 6.671 1.00 83.31 76 LEU A CA 1
ATOM 588 C C . LEU A 1 76 ? 0.857 9.910 7.069 1.00 83.31 76 LEU A C 1
ATOM 590 O O . LEU A 1 76 ? 0.437 10.460 8.090 1.00 83.31 76 LEU A O 1
ATOM 594 N N . VAL A 1 77 ? 0.066 9.122 6.327 1.00 85.56 77 VAL A N 1
ATOM 595 C CA . VAL A 1 77 ? -1.354 8.885 6.674 1.00 85.56 77 VAL A CA 1
ATOM 596 C C . VAL A 1 77 ? -1.476 8.055 7.938 1.00 85.56 77 VAL A C 1
ATOM 598 O O . VAL A 1 77 ? -2.140 8.484 8.876 1.00 85.56 77 VAL A O 1
ATOM 601 N N . LEU A 1 78 ? -0.832 6.885 7.999 1.00 89.25 78 LEU A N 1
ATOM 602 C CA . LEU A 1 78 ? -0.883 6.059 9.210 1.00 89.25 78 LEU A CA 1
ATOM 603 C C . LEU A 1 78 ? -0.268 6.791 10.410 1.00 89.25 78 LEU A C 1
ATOM 605 O O . LEU A 1 78 ? -0.831 6.732 11.501 1.00 89.25 78 LEU A O 1
ATOM 609 N N . GLY A 1 79 ? 0.829 7.532 10.212 1.00 89.69 79 GLY A N 1
ATOM 610 C CA . GLY A 1 79 ? 1.453 8.331 11.266 1.00 89.69 79 GLY A CA 1
ATOM 611 C C . GLY A 1 79 ? 0.521 9.405 11.819 1.00 89.69 79 GLY A C 1
ATOM 612 O O . GLY A 1 79 ? 0.291 9.454 13.027 1.00 89.69 79 GLY A O 1
ATOM 613 N N . SER A 1 80 ? -0.086 10.214 10.945 1.00 86.44 80 SER A N 1
ATOM 614 C CA . SER A 1 80 ? -1.065 11.232 11.352 1.00 86.44 80 SER A CA 1
ATOM 615 C C . SER A 1 80 ? -2.321 10.619 11.977 1.00 86.44 80 SER A C 1
ATOM 617 O O . SER A 1 80 ? -2.796 11.114 12.996 1.00 86.44 80 SER A O 1
ATOM 619 N N . ALA A 1 81 ? -2.822 9.501 11.451 1.00 87.94 81 ALA A N 1
ATOM 620 C CA . ALA A 1 81 ? -3.964 8.793 12.016 1.00 87.94 81 ALA A CA 1
ATOM 621 C C . ALA A 1 81 ? -3.679 8.273 13.434 1.00 87.94 81 ALA A C 1
ATOM 623 O O . ALA A 1 81 ? -4.482 8.487 14.339 1.00 87.94 81 ALA A O 1
ATOM 624 N N . PHE A 1 82 ? -2.529 7.634 13.654 1.00 92.19 82 PHE A N 1
ATOM 625 C CA . PHE A 1 82 ? -2.148 7.081 14.960 1.00 92.19 82 PHE A CA 1
ATOM 626 C C . PHE A 1 82 ? -1.846 8.184 15.973 1.00 92.19 82 PHE A C 1
ATOM 628 O O . PHE A 1 82 ? -2.217 8.081 17.143 1.00 92.19 82 PHE A O 1
ATOM 635 N N . PHE A 1 83 ? -1.206 9.261 15.517 1.00 90.44 83 PHE A N 1
ATOM 636 C CA . PHE A 1 83 ? -0.892 10.418 16.343 1.00 90.44 83 PHE A CA 1
ATOM 637 C C . PHE A 1 83 ? -2.165 11.154 16.780 1.00 90.44 83 PHE A C 1
ATOM 639 O O . PHE A 1 83 ? -2.423 11.300 17.975 1.00 90.44 83 PHE A O 1
ATOM 646 N N . SER A 1 84 ? -3.011 11.558 15.829 1.00 86.94 84 SER A N 1
ATOM 647 C CA . SER A 1 84 ? -4.255 12.276 16.125 1.00 86.94 84 SER A CA 1
ATOM 648 C C . SER A 1 84 ? -5.286 11.403 16.840 1.00 86.94 84 SER A C 1
ATOM 650 O O . SER A 1 84 ? -5.961 11.894 17.741 1.00 86.94 84 SER A O 1
ATOM 652 N N . GLY A 1 85 ? -5.395 10.117 16.493 1.00 86.44 85 GLY A N 1
ATOM 653 C CA . GLY A 1 85 ? -6.255 9.164 17.199 1.00 86.44 85 GLY A CA 1
ATOM 654 C C . GLY A 1 85 ? -5.835 8.977 18.658 1.00 86.44 85 GLY A C 1
ATOM 655 O O . GLY A 1 85 ? -6.669 9.070 19.560 1.00 86.44 85 GLY A O 1
ATOM 656 N N . GLY A 1 86 ? -4.527 8.839 18.907 1.00 86.31 86 GLY A N 1
ATOM 657 C CA . GLY A 1 86 ? -3.968 8.746 20.256 1.00 86.31 86 GLY A CA 1
ATOM 658 C C . GLY A 1 86 ? -4.154 10.014 21.098 1.00 86.31 86 GLY A C 1
ATOM 659 O O . GLY A 1 86 ? -4.361 9.910 22.304 1.00 86.31 86 GLY A O 1
ATOM 660 N N . LEU A 1 87 ? -4.114 11.203 20.486 1.00 85.50 87 LEU A N 1
ATOM 661 C CA . LEU A 1 87 ? -4.361 12.470 21.187 1.00 85.50 87 LEU A CA 1
ATOM 662 C C . LEU A 1 87 ? -5.849 12.711 21.480 1.00 85.50 87 LEU A C 1
ATOM 664 O O . LEU A 1 87 ? -6.190 13.201 22.554 1.00 85.50 87 LEU A O 1
ATOM 668 N N . ALA A 1 88 ? -6.736 12.392 20.536 1.00 80.19 88 ALA A N 1
ATOM 669 C CA . ALA A 1 88 ? -8.141 12.787 20.612 1.00 80.19 88 ALA A CA 1
ATOM 670 C C . ALA A 1 88 ? -9.038 11.792 21.364 1.00 80.19 88 ALA A C 1
ATOM 672 O O . ALA A 1 88 ? -10.018 12.206 21.979 1.00 80.19 88 ALA A O 1
ATOM 673 N N . CYS A 1 89 ? -8.730 10.489 21.347 1.00 72.62 89 CYS A N 1
ATOM 674 C CA . CYS A 1 89 ? -9.589 9.489 21.988 1.00 72.62 89 CYS A CA 1
ATOM 675 C C . CYS A 1 89 ? -9.490 9.463 23.521 1.00 72.62 89 CYS A C 1
ATOM 677 O O . CYS A 1 89 ? -10.254 8.731 24.150 1.00 72.62 89 CYS A O 1
ATOM 679 N N . GLY A 1 90 ? -8.538 10.177 24.138 1.00 64.00 90 GLY A N 1
ATOM 680 C CA . GLY A 1 90 ? -8.291 10.141 25.590 1.00 64.00 90 GLY A CA 1
ATOM 681 C C . GLY A 1 90 ? -7.858 8.767 26.135 1.00 64.00 90 GLY A C 1
ATOM 682 O O . GLY A 1 90 ? -7.549 8.635 27.316 1.00 64.00 90 GLY A O 1
ATOM 683 N N . LYS A 1 91 ? -7.819 7.741 25.277 1.00 70.12 91 LYS A N 1
ATOM 684 C CA . LYS A 1 91 ? -7.306 6.399 25.541 1.00 70.12 91 LYS A CA 1
ATOM 685 C C . LYS A 1 91 ? -5.823 6.371 25.205 1.00 70.12 91 LYS A C 1
ATOM 687 O O . LYS A 1 91 ? -5.412 6.834 24.146 1.00 70.12 91 LYS A O 1
ATOM 692 N N . THR A 1 92 ? -5.027 5.749 26.066 1.00 69.88 92 THR A N 1
ATOM 693 C CA . THR A 1 92 ? -3.592 5.545 25.822 1.00 69.88 92 THR A CA 1
ATOM 694 C C . THR A 1 92 ? -3.315 4.611 24.638 1.00 69.88 92 THR A C 1
ATOM 696 O O . THR A 1 92 ? -2.228 4.679 24.063 1.00 69.88 92 THR A O 1
ATOM 699 N N . MET A 1 93 ? -4.274 3.752 24.259 1.00 84.06 93 MET A N 1
ATOM 700 C CA . MET A 1 93 ? -4.149 2.797 23.153 1.00 84.06 93 MET A CA 1
ATOM 701 C C . MET A 1 93 ? -5.477 2.573 22.413 1.00 84.06 93 MET A C 1
ATOM 703 O O . MET A 1 93 ? -6.525 2.417 23.039 1.00 84.06 93 MET A O 1
ATOM 707 N N . GLN A 1 94 ? -5.408 2.492 21.083 1.00 90.50 94 GLN A N 1
ATOM 708 C CA . GLN A 1 94 ? -6.496 2.071 20.194 1.00 90.50 94 GLN A CA 1
ATOM 709 C C . GLN A 1 94 ? -6.201 0.671 19.653 1.00 90.50 94 GLN A C 1
ATOM 711 O O . GLN A 1 94 ? -5.040 0.330 19.424 1.00 90.50 94 GLN A O 1
ATOM 716 N N . THR A 1 95 ? -7.227 -0.146 19.431 1.00 90.38 95 THR A N 1
ATOM 717 C CA . THR A 1 95 ? -7.065 -1.524 18.939 1.00 90.38 95 THR A CA 1
ATOM 718 C C . THR A 1 95 ? -7.633 -1.675 17.536 1.00 90.38 95 THR A C 1
ATOM 720 O O . THR A 1 95 ? -8.604 -1.010 17.185 1.00 90.38 95 THR A O 1
ATOM 723 N N . PHE A 1 96 ? -7.048 -2.574 16.755 1.00 91.31 96 PHE A N 1
ATOM 724 C CA . PHE A 1 96 ? -7.502 -2.952 15.419 1.00 91.31 96 PHE A CA 1
ATOM 725 C C . PHE A 1 96 ? -7.326 -4.457 15.197 1.00 91.31 96 PHE A C 1
ATOM 727 O O . PHE A 1 96 ? -6.662 -5.160 15.966 1.00 91.31 96 PHE A O 1
ATOM 734 N N . SER A 1 97 ? -7.937 -4.964 14.134 1.00 89.38 97 SER A N 1
ATOM 735 C CA . SER A 1 97 ? -7.905 -6.364 13.736 1.00 89.38 97 SER A CA 1
ATOM 736 C C . SER A 1 97 ? -6.491 -6.804 13.353 1.00 89.38 97 SER A C 1
ATOM 738 O O . SER A 1 97 ? -5.965 -6.463 12.292 1.00 89.38 97 SER A O 1
ATOM 740 N N . LYS A 1 98 ? -5.879 -7.629 14.211 1.00 91.88 98 LYS A N 1
ATOM 741 C CA . LYS A 1 98 ? -4.577 -8.269 13.949 1.00 91.88 98 LYS A CA 1
ATOM 742 C C . LYS A 1 98 ? -4.598 -9.113 12.681 1.00 91.88 98 LYS A C 1
ATOM 744 O O . LYS A 1 98 ? -3.631 -9.111 11.930 1.00 91.88 98 LYS A O 1
ATOM 749 N N . ALA A 1 99 ? -5.695 -9.835 12.453 1.00 88.38 99 ALA A N 1
ATOM 750 C CA . ALA A 1 99 ? -5.832 -10.715 11.299 1.00 88.38 99 ALA A CA 1
ATOM 751 C C . ALA A 1 99 ? -5.765 -9.916 9.990 1.00 88.38 99 ALA A C 1
ATOM 753 O O . ALA A 1 99 ? -4.980 -10.254 9.106 1.00 88.38 99 ALA A O 1
ATOM 754 N N . ASP A 1 100 ? -6.518 -8.817 9.905 1.00 85.81 100 ASP A N 1
ATOM 755 C CA . ASP A 1 100 ? -6.522 -7.966 8.713 1.00 85.81 100 ASP A CA 1
ATOM 756 C C . ASP A 1 100 ? -5.174 -7.258 8.541 1.00 85.81 100 ASP A C 1
ATOM 758 O O . ASP A 1 100 ? -4.633 -7.208 7.438 1.00 85.81 100 ASP A O 1
ATOM 762 N N . ALA A 1 101 ? -4.577 -6.779 9.635 1.00 89.06 101 ALA A N 1
ATOM 763 C CA . ALA A 1 101 ? -3.266 -6.142 9.611 1.00 89.06 101 ALA A CA 1
ATOM 764 C C . ALA A 1 101 ? -2.149 -7.074 9.117 1.00 89.06 101 ALA A C 1
ATOM 766 O O . ALA A 1 101 ? -1.317 -6.648 8.316 1.00 89.06 101 ALA A O 1
ATOM 767 N N . VAL A 1 102 ? -2.144 -8.343 9.540 1.00 91.44 102 VAL A N 1
ATOM 768 C CA . VAL A 1 102 ? -1.154 -9.340 9.102 1.00 91.44 102 VAL A CA 1
ATOM 769 C C . VAL A 1 102 ? -1.318 -9.667 7.619 1.00 91.44 102 VAL A C 1
ATOM 771 O O . VAL A 1 102 ? -0.331 -9.644 6.886 1.00 91.44 102 VAL A O 1
ATOM 774 N N . VAL A 1 103 ? -2.547 -9.917 7.150 1.00 90.81 103 VAL A N 1
ATOM 775 C CA . VAL A 1 103 ? -2.808 -10.202 5.726 1.00 90.81 103 VAL A CA 1
ATOM 776 C C . VAL A 1 103 ? -2.413 -9.009 4.854 1.00 90.81 103 VAL A C 1
ATOM 778 O O . VAL A 1 103 ? -1.706 -9.173 3.861 1.00 90.81 103 VAL A O 1
ATOM 781 N N . ASN A 1 104 ? -2.809 -7.800 5.252 1.00 89.81 104 ASN A N 1
ATOM 782 C CA . ASN A 1 104 ? -2.506 -6.579 4.513 1.00 89.81 104 ASN A CA 1
ATOM 783 C C . ASN A 1 104 ? -0.997 -6.273 4.482 1.00 89.81 104 ASN A C 1
ATOM 785 O O . ASN A 1 104 ? -0.458 -5.928 3.430 1.00 89.81 104 ASN A O 1
ATOM 789 N N . SER A 1 105 ? -0.294 -6.453 5.604 1.00 91.62 105 SER A N 1
ATOM 790 C CA . SER A 1 105 ? 1.167 -6.289 5.666 1.00 91.62 105 SER A CA 1
ATOM 791 C C . SER A 1 105 ? 1.894 -7.341 4.823 1.00 91.62 105 SER A C 1
ATOM 793 O O . SER A 1 105 ? 2.869 -7.024 4.146 1.00 91.62 105 SER A O 1
ATOM 795 N N . GLY A 1 106 ? 1.393 -8.581 4.803 1.00 93.19 106 GLY A N 1
ATOM 796 C CA . GLY A 1 106 ? 1.924 -9.652 3.958 1.00 93.19 106 GLY A CA 1
ATOM 797 C C . GLY A 1 106 ? 1.791 -9.360 2.462 1.00 93.19 106 GLY A C 1
ATOM 798 O O . GLY A 1 106 ? 2.729 -9.605 1.705 1.00 93.19 106 GLY A O 1
ATOM 799 N N . LEU A 1 107 ? 0.667 -8.777 2.032 1.00 92.12 107 LEU A N 1
ATOM 800 C CA . LEU A 1 107 ? 0.470 -8.355 0.640 1.00 92.12 107 LEU A CA 1
ATOM 801 C C . LEU A 1 107 ? 1.405 -7.212 0.241 1.00 92.12 107 LEU A C 1
ATOM 803 O O . LEU A 1 107 ? 1.975 -7.257 -0.844 1.00 92.12 107 LEU A O 1
ATOM 807 N N . LEU A 1 108 ? 1.615 -6.224 1.117 1.00 92.50 108 LEU A N 1
ATOM 808 C CA . LEU A 1 108 ? 2.596 -5.162 0.870 1.00 92.50 108 LEU A CA 1
ATOM 809 C C . LEU A 1 108 ? 4.023 -5.717 0.769 1.00 92.50 108 LEU A C 1
ATOM 811 O O . LEU A 1 108 ? 4.767 -5.320 -0.124 1.00 92.50 108 LEU A O 1
ATOM 815 N N . LEU A 1 109 ? 4.404 -6.653 1.645 1.00 93.44 109 LEU A N 1
ATOM 816 C CA . LEU A 1 109 ? 5.711 -7.314 1.574 1.00 93.44 109 LEU A CA 1
ATOM 817 C C . LEU A 1 109 ? 5.874 -8.104 0.272 1.00 93.44 109 LEU A C 1
ATOM 819 O O . LEU A 1 109 ? 6.928 -8.022 -0.355 1.00 93.44 109 LEU A O 1
ATOM 823 N N . MET A 1 110 ? 4.835 -8.821 -0.170 1.00 93.69 110 MET A N 1
ATOM 824 C CA . MET A 1 110 ? 4.839 -9.497 -1.470 1.00 93.69 110 MET A CA 1
ATOM 825 C C . MET A 1 110 ? 5.041 -8.498 -2.613 1.00 93.69 110 MET A C 1
ATOM 827 O O . MET A 1 110 ? 5.874 -8.742 -3.485 1.00 93.69 110 MET A O 1
ATOM 831 N N . ALA A 1 111 ? 4.326 -7.370 -2.586 1.00 91.69 111 ALA A N 1
ATOM 832 C CA . ALA A 1 111 ? 4.446 -6.335 -3.603 1.00 91.69 111 ALA A CA 1
ATOM 833 C C . ALA A 1 111 ? 5.884 -5.817 -3.690 1.00 91.69 111 ALA A C 1
ATOM 835 O O . ALA A 1 111 ? 6.473 -5.771 -4.767 1.00 91.69 111 ALA A O 1
ATOM 836 N N . VAL A 1 112 ? 6.493 -5.498 -2.545 1.00 91.44 112 VAL A N 1
ATOM 837 C CA . VAL A 1 112 ? 7.878 -5.024 -2.524 1.00 91.44 112 VAL A CA 1
ATOM 838 C C . VAL A 1 112 ? 8.852 -6.096 -2.991 1.00 91.44 112 VAL A C 1
ATOM 840 O O . VAL A 1 112 ? 9.760 -5.768 -3.743 1.00 91.44 112 VAL A O 1
ATOM 843 N N . MET A 1 113 ? 8.674 -7.365 -2.621 1.00 89.25 113 MET A N 1
ATOM 844 C CA . MET A 1 113 ? 9.518 -8.442 -3.153 1.00 89.25 113 MET A CA 1
ATOM 845 C C . MET A 1 113 ? 9.408 -8.537 -4.679 1.00 89.25 113 MET A C 1
ATOM 8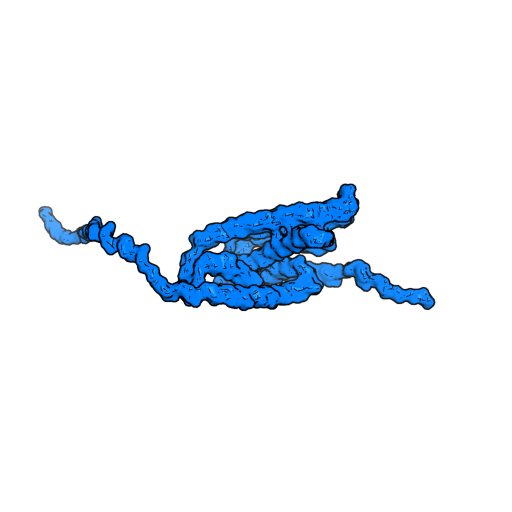47 O O . MET A 1 113 ? 10.421 -8.682 -5.363 1.00 89.25 113 MET A O 1
ATOM 851 N N . GLY A 1 114 ? 8.200 -8.376 -5.224 1.00 88.56 114 GLY A N 1
ATOM 852 C CA . GLY A 1 114 ? 7.963 -8.358 -6.664 1.00 88.56 114 GLY A CA 1
ATOM 853 C C . GLY A 1 114 ? 8.642 -7.198 -7.402 1.00 88.56 114 GLY A C 1
ATOM 854 O O . GLY A 1 114 ? 8.990 -7.361 -8.572 1.00 88.56 114 GLY A O 1
ATOM 855 N N . LEU A 1 115 ? 8.862 -6.070 -6.717 1.00 87.44 115 LEU A N 1
ATOM 856 C CA . LEU A 1 115 ? 9.572 -4.884 -7.214 1.00 87.44 115 LEU A CA 1
ATOM 857 C C . LEU A 1 115 ? 11.092 -4.956 -6.982 1.00 87.44 115 LEU A C 1
ATOM 859 O O . LEU A 1 115 ? 11.876 -4.476 -7.796 1.00 87.44 115 LEU A O 1
ATOM 863 N N . LEU A 1 116 ? 11.519 -5.558 -5.871 1.00 88.44 116 LEU A N 1
ATOM 864 C CA . LEU A 1 116 ? 12.910 -5.578 -5.427 1.00 88.44 116 LEU A CA 1
ATOM 865 C C . LEU A 1 116 ? 13.775 -6.509 -6.263 1.00 88.44 116 LEU A C 1
ATOM 867 O O . LEU A 1 116 ? 14.906 -6.151 -6.574 1.00 88.44 116 LEU A O 1
ATOM 871 N N . ILE A 1 117 ? 13.271 -7.692 -6.620 1.00 87.81 117 ILE A N 1
ATOM 872 C CA . ILE A 1 117 ? 14.095 -8.692 -7.310 1.00 87.81 117 ILE A CA 1
ATOM 873 C C . ILE A 1 117 ? 14.510 -8.201 -8.712 1.00 87.81 117 ILE A C 1
ATOM 875 O O . ILE A 1 117 ? 15.706 -8.268 -9.001 1.00 87.81 117 ILE A O 1
ATOM 879 N N . PRO A 1 118 ? 13.615 -7.651 -9.563 1.00 86.00 118 PRO A N 1
ATOM 880 C CA . PRO A 1 118 ? 14.024 -7.065 -10.843 1.00 86.00 118 PRO A CA 1
ATOM 881 C C . PRO A 1 118 ? 15.031 -5.915 -10.684 1.00 86.00 118 PRO A C 1
ATOM 883 O O . PRO A 1 118 ? 16.053 -5.907 -11.365 1.00 86.00 118 PRO A O 1
ATOM 886 N N . ALA A 1 119 ? 14.806 -5.007 -9.727 1.00 84.94 119 ALA A N 1
ATOM 887 C CA . ALA A 1 119 ? 15.712 -3.886 -9.457 1.00 84.94 119 ALA A CA 1
ATOM 888 C C . ALA A 1 119 ? 17.101 -4.335 -8.956 1.00 84.94 119 ALA A C 1
ATOM 890 O O . ALA A 1 119 ? 18.134 -3.801 -9.362 1.00 84.94 119 ALA A O 1
ATOM 891 N N . ALA A 1 120 ? 17.149 -5.342 -8.081 1.00 85.88 120 ALA A N 1
ATOM 892 C CA . ALA A 1 120 ? 18.398 -5.908 -7.580 1.00 85.88 120 ALA A CA 1
ATOM 893 C C . ALA A 1 120 ? 19.176 -6.627 -8.689 1.00 85.88 120 ALA A C 1
ATOM 895 O O . ALA A 1 120 ? 20.402 -6.518 -8.757 1.00 85.88 120 ALA A O 1
ATOM 896 N N . LEU A 1 121 ? 18.473 -7.340 -9.573 1.00 85.06 121 LEU A N 1
ATOM 897 C CA . LEU A 1 121 ? 19.082 -8.032 -10.703 1.00 85.06 121 LEU A CA 1
ATOM 898 C C . LEU A 1 121 ? 19.726 -7.040 -11.683 1.00 85.06 121 LEU A C 1
ATOM 900 O O . LEU A 1 121 ? 20.863 -7.259 -12.105 1.00 85.06 121 LEU A O 1
ATOM 904 N N . HIS A 1 122 ? 19.043 -5.926 -11.958 1.00 83.25 122 HIS A N 1
ATOM 905 C CA . HIS A 1 122 ? 19.581 -4.838 -12.768 1.00 83.25 122 HIS A CA 1
ATOM 906 C C . HIS A 1 122 ? 20.844 -4.227 -12.148 1.00 83.25 122 HIS A C 1
ATOM 908 O O . HIS A 1 122 ? 21.880 -4.130 -12.801 1.00 83.25 122 HIS A O 1
ATOM 914 N N . TYR A 1 123 ? 20.783 -3.864 -10.861 1.00 83.12 123 TYR A N 1
ATOM 915 C CA . TYR A 1 123 ? 21.891 -3.204 -10.164 1.00 83.12 123 TYR A CA 1
ATOM 916 C C . TYR A 1 123 ? 23.132 -4.092 -10.013 1.00 83.12 123 TYR A C 1
ATOM 918 O O . TYR A 1 123 ? 24.264 -3.623 -10.092 1.00 83.12 123 TYR A O 1
ATOM 926 N N . THR A 1 124 ? 22.931 -5.389 -9.774 1.00 85.94 124 THR A N 1
ATOM 927 C CA . THR A 1 124 ? 24.034 -6.352 -9.629 1.00 85.94 124 THR A CA 1
ATOM 928 C C . THR A 1 124 ? 24.611 -6.803 -10.968 1.00 85.94 124 THR A C 1
ATOM 930 O O . THR A 1 124 ? 25.591 -7.547 -10.969 1.00 85.94 124 THR A O 1
ATOM 933 N N . HIS A 1 125 ? 23.996 -6.412 -12.093 1.00 81.12 125 HIS A N 1
ATOM 934 C CA . HIS A 1 125 ? 24.320 -6.891 -13.440 1.00 81.12 125 HIS A CA 1
ATOM 935 C C . HIS A 1 125 ? 24.451 -8.424 -13.527 1.00 81.12 125 HIS A C 1
ATOM 937 O O . HIS A 1 125 ? 25.194 -8.955 -14.349 1.00 81.12 125 HIS A O 1
ATOM 943 N N . SER A 1 126 ? 23.723 -9.149 -12.671 1.00 77.38 126 SER A N 1
ATOM 944 C CA . SER A 1 126 ? 23.776 -10.614 -12.563 1.00 77.38 126 SER A CA 1
ATOM 945 C C . SER A 1 126 ? 22.760 -11.304 -13.483 1.00 77.38 126 SER A C 1
ATOM 947 O O . SER A 1 126 ? 22.350 -12.441 -13.249 1.00 77.38 126 SER A O 1
ATOM 949 N N . GLU A 1 127 ? 22.315 -10.608 -14.528 1.00 77.06 127 GLU A N 1
ATOM 950 C CA . GLU A 1 127 ? 21.367 -11.119 -15.510 1.00 77.06 127 GLU A CA 1
ATOM 951 C C . GLU A 1 127 ? 21.985 -12.201 -16.401 1.00 77.06 127 GLU A C 1
ATOM 953 O O . GLU A 1 127 ? 23.067 -12.029 -16.959 1.00 77.06 127 GLU A O 1
ATOM 958 N N . ALA A 1 128 ? 21.249 -13.293 -16.628 1.00 74.44 128 ALA A N 1
ATOM 959 C CA . ALA A 1 128 ? 21.654 -14.322 -17.589 1.00 74.44 128 ALA A CA 1
ATOM 960 C C . ALA A 1 128 ? 21.624 -13.811 -19.044 1.00 74.44 128 ALA A C 1
ATOM 962 O O . ALA A 1 128 ? 22.393 -14.262 -19.894 1.00 74.44 128 ALA A O 1
ATOM 963 N N . GLN A 1 129 ? 20.707 -12.888 -19.346 1.00 76.62 129 GLN A N 1
ATOM 964 C CA . GLN A 1 129 ? 20.574 -12.202 -20.628 1.00 76.62 129 GLN A CA 1
ATOM 965 C C . GLN A 1 129 ? 20.322 -10.719 -20.342 1.00 76.62 129 GLN A C 1
ATOM 967 O O . GLN A 1 129 ? 19.221 -10.367 -19.917 1.00 76.62 129 GLN A O 1
ATOM 972 N N . PHE A 1 130 ? 21.321 -9.871 -20.594 1.00 74.81 130 PHE A N 1
ATOM 973 C CA . PHE A 1 130 ? 21.266 -8.437 -20.290 1.00 74.81 130 PHE A CA 1
ATOM 974 C C . PHE A 1 130 ? 19.982 -7.783 -20.839 1.00 74.81 130 PHE A C 1
ATOM 976 O O . PHE A 1 130 ? 19.673 -7.912 -22.029 1.00 74.81 130 PHE A O 1
ATOM 983 N N . GLY A 1 131 ? 19.198 -7.159 -19.958 1.00 72.19 131 GLY A N 1
ATOM 984 C CA . GLY A 1 131 ? 17.912 -6.500 -20.213 1.00 72.19 131 GLY A CA 1
ATOM 985 C C . GLY A 1 131 ? 16.726 -7.421 -20.543 1.00 72.19 131 GLY A C 1
ATOM 986 O O . GLY A 1 131 ? 15.569 -7.026 -20.400 1.00 72.19 131 GLY A O 1
ATOM 987 N N . LYS A 1 132 ? 16.954 -8.665 -20.986 1.00 80.31 132 LYS A N 1
ATOM 988 C CA . LYS A 1 132 ? 15.867 -9.618 -21.294 1.00 80.31 132 LYS A CA 1
ATOM 989 C C . LYS A 1 132 ? 15.419 -10.394 -20.060 1.00 80.31 132 LYS A C 1
ATOM 991 O O . LYS A 1 132 ? 14.233 -10.708 -19.944 1.00 80.31 132 LYS A O 1
ATOM 996 N N . SER A 1 133 ? 16.351 -10.728 -19.167 1.00 83.69 133 SER A N 1
ATOM 997 C CA . SER A 1 133 ? 16.065 -11.470 -17.937 1.00 83.69 133 SER A CA 1
ATOM 998 C C . SER A 1 133 ? 15.234 -10.639 -16.959 1.00 83.69 133 SER A C 1
ATOM 1000 O O . SER A 1 133 ? 14.235 -11.135 -16.445 1.00 83.69 133 SER A O 1
ATOM 1002 N N . GLU A 1 134 ? 15.579 -9.370 -16.769 1.00 82.31 134 GLU A N 1
ATOM 1003 C CA . GLU A 1 134 ? 14.848 -8.394 -15.961 1.00 82.31 134 GLU A CA 1
ATOM 1004 C C . GLU A 1 134 ? 13.424 -8.173 -16.472 1.00 82.31 134 GLU A C 1
ATOM 1006 O O . GLU A 1 134 ? 12.467 -8.221 -15.694 1.00 82.31 134 GLU A O 1
ATOM 1011 N N . LEU A 1 135 ? 13.253 -8.010 -17.788 1.00 85.31 135 LEU A N 1
ATOM 1012 C CA . LEU A 1 135 ? 11.935 -7.825 -18.391 1.00 85.31 135 LEU A CA 1
ATOM 1013 C C . LEU A 1 135 ? 11.063 -9.082 -18.247 1.00 85.31 135 LEU A C 1
ATOM 1015 O O . LEU A 1 135 ? 9.875 -8.989 -17.927 1.00 85.31 135 LEU A O 1
ATOM 1019 N N . ALA A 1 136 ? 11.638 -10.271 -18.453 1.00 87.75 136 ALA A N 1
ATOM 1020 C CA . ALA A 1 136 ? 10.932 -11.536 -18.255 1.00 87.75 136 ALA A CA 1
ATOM 1021 C C . ALA A 1 136 ? 10.514 -11.727 -16.789 1.00 87.75 136 ALA A C 1
ATOM 1023 O O . ALA A 1 136 ? 9.370 -12.100 -16.513 1.00 87.75 136 ALA A O 1
ATOM 1024 N N . LEU A 1 137 ? 11.410 -11.412 -15.852 1.00 89.75 137 LEU A N 1
ATOM 1025 C CA . LEU A 1 137 ? 11.144 -11.500 -14.422 1.00 89.75 137 LEU A CA 1
ATOM 1026 C C . LEU A 1 137 ? 10.074 -10.495 -13.976 1.00 89.75 137 LEU A C 1
ATOM 1028 O O . LEU A 1 137 ? 9.180 -10.853 -13.212 1.00 89.75 137 LEU A O 1
ATOM 1032 N N . SER A 1 138 ? 10.112 -9.270 -14.500 1.00 89.44 138 SER A N 1
ATOM 1033 C CA . SER A 1 138 ? 9.117 -8.226 -14.231 1.00 89.44 138 SER A CA 1
ATOM 1034 C C . SER A 1 138 ? 7.716 -8.633 -14.688 1.00 89.44 138 SER A C 1
ATOM 1036 O O . SER A 1 138 ? 6.742 -8.447 -13.956 1.00 89.44 138 SER A O 1
ATOM 1038 N N . ARG A 1 139 ? 7.602 -9.262 -15.866 1.00 92.31 139 ARG A N 1
ATOM 1039 C CA . ARG A 1 139 ? 6.334 -9.809 -16.378 1.00 92.31 139 ARG A CA 1
ATOM 1040 C C . ARG A 1 139 ? 5.823 -10.958 -15.516 1.00 92.31 139 ARG A C 1
ATOM 1042 O O . ARG A 1 139 ? 4.650 -10.970 -15.152 1.00 92.31 139 ARG A O 1
ATOM 1049 N N . PHE A 1 140 ? 6.702 -11.893 -15.153 1.00 93.25 140 PHE A N 1
ATOM 1050 C CA . PHE A 1 140 ? 6.354 -13.013 -14.278 1.00 93.25 140 PHE A CA 1
ATOM 1051 C C . PHE A 1 140 ? 5.859 -12.530 -12.908 1.00 93.25 140 PHE A C 1
ATOM 1053 O O . PHE A 1 140 ? 4.767 -12.899 -12.478 1.00 93.25 140 PHE A O 1
ATOM 1060 N N . SER A 1 141 ? 6.628 -11.648 -12.266 1.00 93.00 141 SER A N 1
ATOM 1061 C CA . SER A 1 141 ? 6.290 -11.014 -10.990 1.00 93.00 141 SER A CA 1
ATOM 1062 C C . SER A 1 141 ? 4.936 -10.298 -11.063 1.00 93.00 141 SER A C 1
ATOM 1064 O O . SER A 1 141 ? 4.082 -10.479 -10.195 1.00 93.00 141 SER A O 1
ATOM 1066 N N . SER A 1 142 ? 4.682 -9.574 -12.158 1.00 88.19 142 SER A N 1
ATOM 1067 C CA . SER A 1 142 ? 3.416 -8.867 -12.369 1.00 88.19 142 SER A CA 1
ATOM 1068 C C . SER A 1 142 ? 2.211 -9.801 -12.446 1.00 88.19 142 SER A C 1
ATOM 1070 O O . SER A 1 142 ? 1.199 -9.553 -11.791 1.00 88.19 142 SER A O 1
ATOM 1072 N N . CYS A 1 143 ? 2.323 -10.913 -13.176 1.00 93.62 143 CYS A N 1
ATOM 1073 C CA . CYS A 1 143 ? 1.269 -11.925 -13.223 1.00 93.62 143 CYS A CA 1
ATOM 1074 C C . CYS A 1 143 ? 0.982 -12.515 -11.833 1.00 93.62 143 CYS A C 1
ATOM 1076 O O . CYS A 1 143 ? -0.181 -12.652 -11.454 1.00 93.62 143 CYS A O 1
ATOM 1078 N N . VAL A 1 144 ? 2.025 -12.826 -11.055 1.00 95.06 144 VAL A N 1
ATOM 1079 C CA . VAL A 1 144 ? 1.879 -13.365 -9.692 1.00 95.06 144 VAL A CA 1
ATOM 1080 C C . VAL A 1 144 ? 1.174 -12.364 -8.773 1.00 95.06 144 VAL A C 1
ATOM 1082 O O . VAL A 1 144 ? 0.228 -12.740 -8.079 1.00 95.06 144 VAL A O 1
ATOM 1085 N N . MET A 1 145 ? 1.575 -11.089 -8.801 1.00 91.69 145 MET A N 1
ATOM 1086 C CA . MET A 1 145 ? 0.954 -10.039 -7.984 1.00 91.69 145 MET A CA 1
ATOM 1087 C C . MET A 1 145 ? -0.523 -9.827 -8.334 1.00 91.69 145 MET A C 1
ATOM 1089 O O . MET A 1 145 ? -1.352 -9.742 -7.428 1.00 91.69 145 MET A O 1
ATOM 1093 N N . LEU A 1 146 ? -0.881 -9.833 -9.624 1.00 87.00 146 LEU A N 1
ATOM 1094 C CA . LEU A 1 146 ? -2.275 -9.703 -10.061 1.00 87.00 146 LEU A CA 1
ATOM 1095 C C . LEU A 1 146 ? -3.141 -10.884 -9.603 1.00 87.00 146 LEU A C 1
ATOM 1097 O O . LEU A 1 146 ? -4.262 -10.678 -9.139 1.00 87.00 146 LEU A O 1
ATOM 1101 N N . VAL A 1 147 ? -2.625 -12.115 -9.680 1.00 93.56 147 VAL A N 1
ATOM 1102 C CA . VAL A 1 147 ? -3.334 -13.311 -9.190 1.00 93.56 147 VAL A CA 1
ATOM 1103 C C . VAL A 1 147 ? -3.520 -13.257 -7.672 1.00 93.56 147 VAL A C 1
ATOM 1105 O O . VAL A 1 147 ? -4.612 -13.541 -7.168 1.00 93.56 147 VAL A O 1
ATOM 1108 N N . ALA A 1 148 ? -2.484 -12.857 -6.933 1.00 92.44 148 ALA A N 1
ATOM 1109 C CA . ALA A 1 148 ? -2.562 -12.684 -5.487 1.00 92.44 148 ALA A CA 1
ATOM 1110 C C . ALA A 1 148 ? -3.571 -11.591 -5.098 1.00 92.44 148 ALA A C 1
ATOM 1112 O O . ALA A 1 148 ? -4.389 -11.802 -4.201 1.00 92.44 148 ALA A O 1
ATOM 1113 N N . TYR A 1 149 ? -3.582 -10.461 -5.810 1.00 87.50 149 TYR A N 1
ATOM 1114 C CA . TYR A 1 149 ? -4.539 -9.380 -5.586 1.00 87.50 149 TYR A CA 1
ATOM 1115 C C . TYR A 1 149 ? -5.979 -9.794 -5.908 1.00 87.50 149 TYR A C 1
ATOM 1117 O O . TYR A 1 149 ? -6.882 -9.533 -5.116 1.00 87.50 149 TYR A O 1
ATOM 1125 N N . ALA A 1 150 ? -6.206 -10.500 -7.020 1.00 84.06 150 ALA A N 1
ATOM 1126 C CA . ALA A 1 150 ? -7.524 -11.027 -7.372 1.00 84.06 150 ALA A CA 1
ATOM 1127 C C . ALA A 1 150 ? -8.042 -12.014 -6.311 1.00 84.06 150 ALA A C 1
ATOM 1129 O O . ALA A 1 150 ? -9.206 -11.952 -5.914 1.00 84.06 150 ALA A O 1
ATOM 1130 N N . SER A 1 151 ? -7.161 -12.879 -5.799 1.00 87.88 151 SER A N 1
ATOM 1131 C CA . SER A 1 151 ? -7.478 -13.818 -4.716 1.00 87.88 151 SER A CA 1
ATOM 1132 C C . SER A 1 151 ? -7.811 -13.089 -3.410 1.00 87.88 151 SER A C 1
ATOM 1134 O O . SER A 1 151 ? -8.782 -13.435 -2.733 1.00 87.88 151 SER A O 1
ATOM 1136 N N . TYR A 1 152 ? -7.049 -12.041 -3.078 1.00 86.06 152 TYR A N 1
ATOM 1137 C CA . TYR A 1 152 ? -7.320 -11.169 -1.937 1.00 86.06 152 TYR A CA 1
ATOM 1138 C C . TYR A 1 152 ? -8.675 -10.471 -2.059 1.00 86.06 152 TYR A C 1
ATOM 1140 O O . TYR A 1 152 ? -9.473 -10.543 -1.126 1.00 86.06 152 TYR A O 1
ATOM 1148 N N . LEU A 1 153 ? -8.974 -9.855 -3.208 1.00 78.25 153 LEU A N 1
ATOM 1149 C CA . LEU A 1 153 ? -10.267 -9.217 -3.454 1.00 78.25 153 LEU A CA 1
ATOM 1150 C C . LEU A 1 153 ? -11.411 -10.222 -3.344 1.00 78.25 153 LEU A C 1
ATOM 1152 O O . LEU A 1 153 ? -12.409 -9.940 -2.683 1.00 78.25 153 LEU A O 1
ATOM 1156 N N . TYR A 1 154 ? -11.264 -11.414 -3.925 1.00 80.62 154 TYR A N 1
ATOM 1157 C CA . TYR A 1 154 ? -12.264 -12.471 -3.809 1.00 80.62 154 TYR A CA 1
ATOM 1158 C C . TYR A 1 154 ? -12.546 -12.826 -2.342 1.00 80.62 154 TYR A C 1
ATOM 1160 O O . TYR A 1 154 ? -13.707 -12.869 -1.924 1.00 80.62 154 TYR A O 1
ATOM 1168 N N . PHE A 1 155 ? -11.499 -13.027 -1.538 1.00 78.62 155 PHE A N 1
ATOM 1169 C CA . PHE A 1 155 ? -11.645 -13.348 -0.120 1.00 78.62 155 PHE A CA 1
ATOM 1170 C C . PHE A 1 155 ? -12.244 -12.184 0.679 1.00 78.62 155 PHE A C 1
ATOM 1172 O O . PHE A 1 155 ? -13.168 -12.388 1.468 1.00 78.62 155 PHE A O 1
ATOM 1179 N N . GLN A 1 156 ? -11.780 -10.957 0.436 1.00 74.50 156 GLN A N 1
ATOM 1180 C CA . GLN A 1 156 ? -12.253 -9.758 1.121 1.00 74.50 156 GLN A CA 1
ATOM 1181 C C . GLN A 1 156 ? -13.739 -9.502 0.828 1.00 74.50 156 GLN A C 1
ATOM 1183 O O . GLN A 1 156 ? -14.526 -9.285 1.749 1.00 74.50 156 GLN A O 1
ATOM 1188 N N . LEU A 1 157 ? -14.156 -9.602 -0.437 1.00 66.94 157 LEU A N 1
ATOM 1189 C CA . LEU A 1 157 ? -15.552 -9.436 -0.843 1.00 66.94 157 LEU A CA 1
ATOM 1190 C C . LEU A 1 157 ? -16.442 -10.567 -0.316 1.00 66.94 157 LEU A C 1
ATOM 1192 O O . LEU A 1 157 ? -17.556 -10.308 0.141 1.00 66.94 157 LEU A O 1
ATOM 1196 N N . SER A 1 158 ? -15.953 -11.810 -0.332 1.00 72.31 158 SER A N 1
ATOM 1197 C CA . SER A 1 158 ? -16.680 -12.965 0.210 1.00 72.31 158 SER A CA 1
ATOM 1198 C C . SER A 1 158 ? -16.900 -12.843 1.723 1.00 72.31 158 SER A C 1
ATOM 1200 O O . SER A 1 158 ? -18.006 -13.085 2.215 1.00 72.31 158 SER A O 1
ATOM 1202 N N . ASN A 1 159 ? -15.883 -12.386 2.459 1.00 64.75 159 ASN A N 1
ATOM 1203 C CA . ASN A 1 159 ? -15.958 -12.186 3.904 1.00 64.75 159 ASN A CA 1
ATOM 1204 C C . ASN A 1 159 ? -16.846 -10.981 4.276 1.00 64.75 159 ASN A C 1
ATOM 1206 O O . ASN A 1 159 ? -17.695 -11.078 5.164 1.00 64.75 159 ASN A O 1
ATOM 1210 N N . ASN A 1 160 ? -16.732 -9.869 3.541 1.00 57.47 160 ASN A N 1
ATOM 1211 C CA . ASN A 1 160 ? -17.529 -8.657 3.767 1.00 57.47 160 ASN A CA 1
ATOM 1212 C C . ASN A 1 160 ? -19.009 -8.833 3.396 1.00 57.47 160 ASN A C 1
ATOM 1214 O O . ASN A 1 160 ? -19.871 -8.275 4.072 1.00 57.47 160 ASN A O 1
ATOM 1218 N N . ARG A 1 161 ? -19.340 -9.675 2.403 1.00 53.97 161 ARG A N 1
ATOM 1219 C CA . ARG A 1 161 ? -20.734 -10.011 2.054 1.00 53.97 161 ARG A CA 1
ATOM 1220 C C . ARG A 1 161 ? -21.509 -10.597 3.238 1.00 53.97 161 ARG A C 1
ATOM 1222 O O . ARG A 1 161 ? -22.716 -10.384 3.325 1.00 53.97 161 ARG A O 1
ATOM 1229 N N . ARG A 1 162 ? -20.827 -11.286 4.164 1.00 47.66 162 ARG A N 1
ATOM 1230 C CA . ARG A 1 162 ? -21.430 -11.822 5.397 1.00 47.66 162 ARG A CA 1
ATOM 1231 C C . ARG A 1 162 ? -21.577 -10.791 6.526 1.00 47.66 162 ARG A C 1
ATOM 1233 O O . ARG A 1 162 ? -22.369 -11.025 7.426 1.00 47.66 162 ARG A O 1
ATOM 1240 N N . ARG A 1 163 ? -20.853 -9.663 6.490 1.00 48.41 163 ARG A N 1
ATOM 1241 C CA . ARG A 1 163 ? -20.870 -8.585 7.510 1.00 48.41 163 ARG A CA 1
ATOM 1242 C C . ARG A 1 163 ? -21.793 -7.409 7.140 1.00 48.41 163 ARG A C 1
ATOM 1244 O O . ARG A 1 163 ? -21.799 -6.370 7.794 1.00 48.41 163 ARG A O 1
ATOM 1251 N N . ASN A 1 164 ? -22.600 -7.561 6.097 1.00 52.78 164 ASN A N 1
ATOM 1252 C CA . ASN A 1 164 ? -23.478 -6.519 5.574 1.00 52.78 164 ASN A CA 1
ATOM 1253 C C . ASN A 1 164 ? -24.843 -6.463 6.278 1.00 52.78 164 ASN A C 1
ATOM 1255 O O . ASN A 1 164 ? -25.875 -6.503 5.619 1.00 52.78 164 ASN A O 1
ATOM 1259 N N . GLU A 1 165 ? -24.867 -6.320 7.601 1.00 51.25 165 GLU A N 1
ATOM 1260 C CA . GLU A 1 165 ? -26.096 -5.936 8.319 1.00 51.25 165 GLU A CA 1
ATOM 1261 C C . GLU A 1 165 ? -26.280 -4.403 8.321 1.00 51.25 165 GLU A C 1
ATOM 1263 O O . GLU A 1 165 ? -27.399 -3.898 8.274 1.00 51.25 165 GLU A O 1
ATOM 1268 N N . THR A 1 166 ? -25.186 -3.638 8.235 1.00 51.16 166 THR A N 1
ATOM 1269 C CA . THR A 1 166 ? -25.180 -2.164 8.135 1.00 51.16 166 THR A CA 1
ATOM 1270 C C . THR A 1 166 ? -25.525 -1.638 6.740 1.00 51.16 166 THR A C 1
ATOM 1272 O O . THR A 1 166 ? -26.190 -0.609 6.608 1.00 51.16 166 THR A O 1
ATOM 1275 N N . ASN A 1 167 ? -25.135 -2.354 5.683 1.00 52.47 167 ASN A N 1
ATOM 1276 C CA . ASN A 1 167 ? -25.373 -1.921 4.302 1.00 52.47 167 ASN A CA 1
ATOM 1277 C C . ASN A 1 167 ? -26.830 -2.104 3.853 1.00 52.47 167 ASN A C 1
ATOM 1279 O O . ASN A 1 167 ? -27.223 -1.504 2.859 1.00 52.47 167 ASN A O 1
ATOM 1283 N N . VAL A 1 168 ? -27.654 -2.851 4.598 1.00 57.22 168 VAL A N 1
ATOM 1284 C CA . VAL A 1 168 ? -29.105 -2.951 4.351 1.00 57.22 168 VAL A CA 1
ATOM 1285 C C . VAL A 1 168 ? -29.801 -1.612 4.621 1.00 57.22 168 VAL A C 1
ATOM 1287 O O . VAL A 1 168 ? -30.716 -1.245 3.890 1.00 57.22 168 VAL A O 1
ATOM 1290 N N . GLY A 1 169 ? -29.345 -0.846 5.619 1.00 58.12 169 GLY A N 1
ATOM 1291 C CA . GLY A 1 169 ? -29.887 0.482 5.930 1.00 58.12 169 GLY A CA 1
ATOM 1292 C C . GLY A 1 169 ? -29.552 1.525 4.860 1.00 58.12 169 GLY A C 1
ATOM 1293 O O . GLY A 1 169 ? -30.444 2.215 4.375 1.00 58.12 169 GLY A O 1
ATOM 1294 N N . ALA A 1 170 ? -28.285 1.587 4.435 1.00 51.47 170 ALA A N 1
ATOM 1295 C CA . ALA A 1 170 ? -27.841 2.477 3.356 1.00 51.47 170 ALA A CA 1
ATOM 1296 C C . ALA A 1 170 ? -28.423 2.073 1.989 1.00 51.47 170 ALA A C 1
ATOM 1298 O O . ALA A 1 170 ? -28.857 2.929 1.227 1.00 51.47 170 ALA A O 1
ATOM 1299 N N . SER A 1 171 ? -28.512 0.767 1.712 1.00 60.44 171 SER A N 1
ATOM 1300 C CA . SER A 1 171 ? -29.174 0.218 0.522 1.00 60.44 171 SER A CA 1
ATOM 1301 C C . SER A 1 171 ? -30.651 0.604 0.462 1.00 60.44 171 SER A C 1
ATOM 1303 O O . SER A 1 171 ? -31.109 1.048 -0.586 1.00 60.44 171 SER A O 1
ATOM 1305 N N . LYS A 1 172 ? -31.379 0.517 1.587 1.00 60.75 172 LYS A N 1
ATOM 1306 C CA . LYS A 1 172 ? -32.778 0.965 1.679 1.00 60.75 172 LYS A CA 1
ATOM 1307 C C . LYS A 1 172 ? -32.934 2.476 1.526 1.00 60.75 172 LYS A C 1
ATOM 1309 O O . LYS A 1 172 ? -33.888 2.910 0.896 1.00 60.75 172 LYS A O 1
ATOM 1314 N N . ALA A 1 173 ? -32.028 3.265 2.101 1.00 59.62 173 ALA A N 1
ATOM 1315 C CA . ALA A 1 173 ? -32.092 4.722 2.030 1.00 59.62 173 ALA A CA 1
ATOM 1316 C C . ALA A 1 173 ? -31.767 5.258 0.630 1.00 59.62 173 ALA A C 1
ATOM 1318 O O . ALA A 1 173 ? -32.360 6.240 0.198 1.00 59.62 173 ALA A O 1
ATOM 1319 N N . TRP A 1 174 ? -30.801 4.644 -0.058 1.00 56.75 174 TRP A N 1
ATOM 1320 C CA . TRP A 1 174 ? -30.300 5.131 -1.349 1.00 56.75 174 TRP A CA 1
ATOM 1321 C C . TRP A 1 174 ? -30.861 4.354 -2.541 1.00 56.75 174 TRP A C 1
ATOM 1323 O O . TRP A 1 174 ? -30.628 4.747 -3.676 1.00 56.75 174 TRP A O 1
ATOM 1333 N N . ASN A 1 175 ? -31.620 3.285 -2.290 1.00 60.03 175 ASN A N 1
ATOM 1334 C CA . ASN A 1 175 ? -32.186 2.399 -3.305 1.00 60.03 175 ASN A CA 1
ATOM 1335 C C . ASN A 1 175 ? -31.126 1.771 -4.230 1.00 60.03 175 ASN A C 1
ATOM 1337 O O . ASN A 1 175 ? -31.272 1.693 -5.446 1.00 60.03 175 ASN A O 1
ATOM 1341 N N . ILE A 1 176 ? -30.010 1.342 -3.637 1.00 63.69 176 ILE A N 1
ATOM 1342 C CA . ILE A 1 176 ? -28.867 0.764 -4.353 1.00 63.69 176 ILE A CA 1
ATOM 1343 C C . ILE A 1 176 ? -28.626 -0.654 -3.829 1.00 63.69 176 ILE A C 1
ATOM 1345 O O . ILE A 1 176 ? -28.681 -0.849 -2.612 1.00 63.69 176 ILE A O 1
ATOM 1349 N N . PRO A 1 177 ? -28.314 -1.655 -4.676 1.00 63.72 177 PRO A N 1
ATOM 1350 C CA . PRO A 1 177 ? -28.037 -3.010 -4.214 1.00 63.72 177 PRO A CA 1
ATOM 1351 C C . PRO A 1 177 ? -26.920 -3.045 -3.163 1.00 63.72 177 PRO A C 1
ATOM 1353 O O . PRO A 1 177 ? -25.849 -2.472 -3.362 1.00 63.72 177 PRO A O 1
ATOM 1356 N N . VAL A 1 178 ? -27.124 -3.793 -2.074 1.00 60.91 178 VAL A N 1
ATOM 1357 C CA . VAL A 1 178 ? -26.103 -4.021 -1.028 1.00 60.91 178 VAL A CA 1
ATOM 1358 C C . VAL A 1 178 ? -24.781 -4.499 -1.640 1.00 60.91 178 VAL A C 1
ATOM 1360 O O . VAL A 1 178 ? -23.710 -4.043 -1.251 1.00 60.91 178 VAL A O 1
ATOM 1363 N N . ALA A 1 179 ? -24.860 -5.373 -2.650 1.00 54.41 179 ALA A N 1
ATOM 1364 C CA . ALA A 1 179 ? -23.698 -5.851 -3.391 1.00 54.41 179 ALA A CA 1
ATOM 1365 C C . ALA A 1 179 ? -22.919 -4.705 -4.055 1.00 54.41 179 ALA A C 1
ATOM 1367 O O . ALA A 1 179 ? -21.698 -4.714 -4.028 1.00 54.41 179 ALA A O 1
ATOM 1368 N N . PHE A 1 180 ? -23.593 -3.687 -4.582 1.00 52.84 180 PHE A N 1
ATOM 1369 C CA . PHE A 1 180 ? -22.935 -2.549 -5.216 1.00 52.84 180 PHE A CA 1
ATOM 1370 C C . PHE A 1 180 ? -22.265 -1.624 -4.192 1.00 52.84 180 PHE A C 1
ATOM 1372 O O . PHE A 1 180 ? -21.111 -1.240 -4.375 1.00 52.84 180 PHE A O 1
ATOM 1379 N N . ILE A 1 181 ? -22.937 -1.332 -3.071 1.00 58.34 181 ILE A N 1
ATOM 1380 C CA . ILE A 1 181 ? -22.348 -0.538 -1.979 1.00 58.34 181 ILE A CA 1
ATOM 1381 C C . ILE A 1 181 ? -21.076 -1.215 -1.454 1.00 58.34 181 ILE A C 1
ATOM 1383 O O . ILE A 1 181 ? -20.072 -0.549 -1.229 1.00 58.34 181 ILE A O 1
ATOM 1387 N N . SER A 1 182 ? -21.088 -2.539 -1.292 1.00 54.53 182 SER A N 1
ATOM 1388 C CA . SER A 1 182 ? -19.955 -3.277 -0.722 1.00 54.53 182 SER A CA 1
ATOM 1389 C C . SER A 1 182 ? -18.833 -3.594 -1.708 1.00 54.53 182 SER A C 1
ATOM 1391 O O . SER A 1 182 ? -17.678 -3.611 -1.301 1.00 54.53 182 SER A O 1
ATOM 1393 N N . VAL A 1 183 ? -19.159 -3.883 -2.970 1.00 51.44 183 VAL A N 1
ATOM 1394 C CA . VAL A 1 183 ? -18.181 -4.330 -3.978 1.00 51.44 183 VAL A CA 1
ATOM 1395 C C . VAL A 1 183 ? -17.583 -3.153 -4.745 1.00 51.44 183 VAL A C 1
ATOM 1397 O O . VAL A 1 183 ? -16.419 -3.208 -5.121 1.00 51.44 183 VAL A O 1
ATOM 1400 N N . VAL A 1 184 ? -18.359 -2.089 -4.969 1.00 49.84 184 VAL A N 1
ATOM 1401 C CA . VAL A 1 184 ? -17.957 -0.962 -5.825 1.00 49.84 184 VAL A CA 1
ATOM 1402 C C . VAL A 1 184 ? -17.763 0.307 -5.000 1.00 49.84 184 VAL A C 1
ATOM 1404 O O . VAL A 1 184 ? -16.717 0.940 -5.083 1.00 49.84 184 VAL A O 1
ATOM 1407 N N . LEU A 1 185 ? -18.736 0.672 -4.161 1.00 50.09 185 LEU A N 1
ATOM 1408 C CA . LEU A 1 185 ? -18.725 1.971 -3.483 1.00 50.09 185 LEU A CA 1
ATOM 1409 C C . LEU A 1 185 ? -17.742 2.025 -2.303 1.00 50.09 185 LEU A C 1
ATOM 1411 O O . LEU A 1 185 ? -16.992 2.986 -2.181 1.00 50.09 185 LEU A O 1
ATOM 1415 N N . LEU A 1 186 ? -17.724 1.002 -1.441 1.00 56.09 186 LEU A N 1
ATOM 1416 C CA . LEU A 1 186 ? -16.849 0.951 -0.264 1.00 56.09 186 LEU A CA 1
ATOM 1417 C C . LEU A 1 186 ? -15.358 0.996 -0.641 1.00 56.09 186 LEU A C 1
ATOM 1419 O O . LEU A 1 186 ? -14.640 1.807 -0.055 1.00 56.09 186 LEU A O 1
ATOM 1423 N N . PRO A 1 187 ? -14.883 0.188 -1.613 1.00 51.41 187 PRO A N 1
ATOM 1424 C CA . PRO A 1 187 ? -13.490 0.239 -2.042 1.00 51.41 187 PRO A CA 1
ATOM 1425 C C . PRO A 1 187 ? -13.127 1.576 -2.703 1.00 51.41 187 PRO A C 1
ATOM 1427 O O . PRO A 1 187 ? -12.065 2.115 -2.420 1.00 51.41 187 PRO A O 1
ATOM 1430 N N . VAL A 1 188 ? -14.016 2.164 -3.517 1.00 48.34 188 VAL A N 1
ATOM 1431 C CA . VAL A 1 188 ? -13.752 3.436 -4.222 1.00 48.34 188 VAL A CA 1
ATOM 1432 C C . VAL A 1 188 ? -13.806 4.645 -3.285 1.00 48.34 188 VAL A C 1
ATOM 1434 O O . VAL A 1 188 ? -12.895 5.465 -3.298 1.00 48.34 188 VAL A O 1
ATOM 1437 N N . VAL A 1 189 ? -14.823 4.762 -2.427 1.00 43.81 189 VAL A N 1
ATOM 1438 C CA . VAL A 1 189 ? -14.947 5.862 -1.448 1.00 43.81 189 VAL A CA 1
ATOM 1439 C C . VAL A 1 189 ? -13.876 5.749 -0.359 1.00 43.81 189 VAL A C 1
ATOM 1441 O O . VAL A 1 189 ? -13.334 6.765 0.075 1.00 43.81 189 VAL A O 1
ATOM 1444 N N . GLY A 1 190 ? -13.518 4.521 0.036 1.00 48.22 190 GLY A N 1
ATOM 1445 C CA . GLY A 1 190 ? -12.368 4.252 0.899 1.00 48.22 190 GLY A CA 1
ATOM 1446 C C . GLY A 1 190 ? -11.039 4.670 0.262 1.00 48.22 190 GLY A C 1
ATOM 1447 O O . GLY A 1 190 ? -10.158 5.143 0.967 1.00 48.22 190 GLY A O 1
ATOM 1448 N N . ASN A 1 191 ? -10.916 4.578 -1.064 1.00 50.88 191 ASN A N 1
ATOM 1449 C CA . ASN A 1 191 ? -9.716 4.974 -1.805 1.00 50.88 191 ASN A CA 1
ATOM 1450 C C . ASN A 1 191 ? -9.688 6.474 -2.186 1.00 50.88 191 ASN A C 1
ATOM 1452 O O . ASN A 1 191 ? -8.625 7.051 -2.383 1.00 50.88 191 ASN A O 1
ATOM 1456 N N . SER A 1 192 ? -10.849 7.133 -2.255 1.00 47.19 192 SER A N 1
ATOM 1457 C CA . SER A 1 192 ? -11.002 8.512 -2.746 1.00 47.19 192 SER A CA 1
ATOM 1458 C C . SER A 1 192 ? -10.823 9.584 -1.659 1.00 47.19 192 SER A C 1
ATOM 1460 O O . SER A 1 192 ? -10.663 10.758 -1.974 1.00 47.19 192 SER A O 1
ATOM 1462 N N . ALA A 1 193 ? -10.777 9.211 -0.378 1.00 52.09 193 ALA A N 1
ATOM 1463 C CA . ALA A 1 193 ? -10.652 10.162 0.729 1.00 52.09 193 ALA A CA 1
ATOM 1464 C C . ALA A 1 193 ? -9.366 9.989 1.563 1.00 52.09 193 ALA A C 1
ATOM 1466 O O . ALA A 1 193 ? -9.392 9.961 2.795 1.00 52.09 193 ALA A O 1
ATOM 1467 N N . GLY A 1 194 ? -8.232 9.851 0.875 1.00 62.19 194 GLY A N 1
ATOM 1468 C CA . GLY A 1 194 ? -7.066 9.112 1.372 1.00 62.19 194 GLY A CA 1
ATOM 1469 C C . GLY A 1 194 ? -6.415 9.582 2.681 1.00 62.19 194 GLY A C 1
ATOM 1470 O O . GLY A 1 194 ? -5.989 8.737 3.457 1.00 62.19 194 GLY A O 1
ATOM 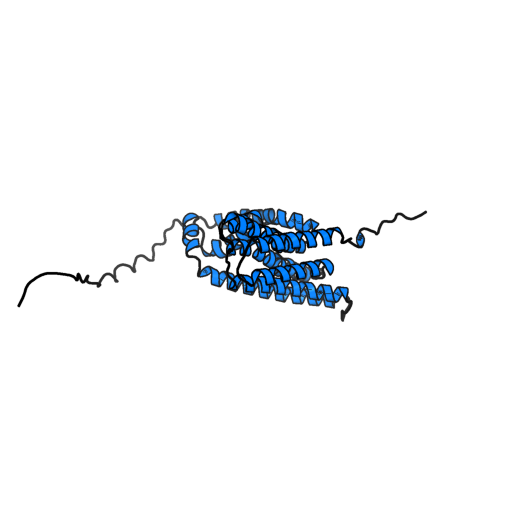1471 N N . HIS A 1 195 ? -6.343 10.891 2.962 1.00 65.38 195 HIS A N 1
ATOM 1472 C CA . HIS A 1 195 ? -5.593 11.404 4.127 1.00 65.38 195 HIS A CA 1
ATOM 1473 C C . HIS A 1 195 ? -6.510 11.924 5.250 1.00 65.38 195 HIS A C 1
ATOM 1475 O O . HIS A 1 195 ? -6.519 11.384 6.356 1.00 65.38 195 HIS A O 1
ATOM 1481 N N . ALA A 1 196 ? -7.329 12.947 4.976 1.00 67.88 196 ALA A N 1
ATOM 1482 C CA . ALA A 1 196 ? -8.151 13.595 6.004 1.00 67.88 196 ALA A CA 1
ATOM 1483 C C . ALA A 1 196 ? -9.212 12.658 6.613 1.00 67.88 196 ALA A C 1
ATOM 1485 O O . ALA A 1 196 ? -9.436 12.684 7.826 1.00 67.88 196 ALA A O 1
ATOM 1486 N N . ASN A 1 197 ? -9.829 11.780 5.810 1.00 69.00 197 ASN A N 1
ATOM 1487 C CA . ASN A 1 197 ? -10.826 10.847 6.339 1.00 69.00 197 ASN A CA 1
ATOM 1488 C C . ASN A 1 197 ? -10.183 9.734 7.166 1.00 69.00 197 ASN A C 1
ATOM 1490 O O . ASN A 1 197 ? -10.758 9.343 8.180 1.00 69.00 197 ASN A O 1
ATOM 1494 N N . ALA A 1 198 ? -8.989 9.262 6.795 1.00 73.94 198 ALA A N 1
ATOM 1495 C CA . ALA A 1 198 ? -8.255 8.283 7.593 1.00 73.94 198 ALA A CA 1
ATOM 1496 C C . ALA A 1 198 ? -7.962 8.827 9.003 1.00 73.94 198 ALA A C 1
ATOM 1498 O O . ALA A 1 198 ? -8.212 8.135 9.994 1.00 73.94 198 ALA A O 1
ATOM 1499 N N . VAL A 1 199 ? -7.532 10.088 9.111 1.00 81.44 199 VAL A N 1
ATOM 1500 C CA . VAL A 1 199 ? -7.309 10.754 10.405 1.00 81.44 199 VAL A CA 1
ATOM 1501 C C . VAL A 1 199 ? -8.625 10.937 11.164 1.00 81.44 199 VAL A C 1
ATOM 1503 O O . VAL A 1 199 ? -8.715 10.589 12.340 1.00 81.44 199 VAL A O 1
ATOM 1506 N N . MET A 1 200 ? -9.679 11.411 10.494 1.00 74.25 200 MET A N 1
ATOM 1507 C CA . MET A 1 200 ? -11.001 11.578 11.108 1.00 74.25 200 MET A CA 1
ATOM 1508 C C . MET A 1 200 ? -11.550 10.260 11.676 1.00 74.25 200 MET A C 1
ATOM 1510 O O . MET A 1 200 ? -12.144 10.257 12.755 1.00 74.25 200 MET A O 1
ATOM 1514 N N . PHE A 1 201 ? -11.381 9.137 10.973 1.00 80.31 201 PHE A N 1
ATOM 1515 C CA . PHE A 1 201 ? -11.822 7.833 11.468 1.00 80.31 201 PHE A CA 1
ATOM 1516 C C . PHE A 1 201 ? -10.989 7.354 12.655 1.00 80.31 201 PHE A C 1
ATOM 1518 O O . PHE A 1 201 ? -11.560 6.804 13.597 1.00 80.31 201 PHE A O 1
ATOM 1525 N N . ALA A 1 202 ? -9.682 7.622 12.665 1.00 83.31 202 ALA A N 1
ATOM 1526 C CA . ALA A 1 202 ? -8.833 7.315 13.811 1.00 83.31 202 ALA A CA 1
ATOM 1527 C C . ALA A 1 202 ? -9.234 8.120 15.059 1.00 83.31 202 ALA A C 1
ATOM 1529 O O . ALA A 1 202 ? -9.385 7.543 16.133 1.00 83.31 202 ALA A O 1
ATOM 1530 N N . VAL A 1 203 ? -9.529 9.417 14.908 1.00 84.94 203 VAL A N 1
ATOM 1531 C CA . VAL A 1 203 ? -10.053 10.281 15.987 1.00 84.94 203 VAL A CA 1
ATOM 1532 C C . VAL A 1 203 ? -11.404 9.789 16.526 1.00 84.94 203 VAL A C 1
ATOM 1534 O O . VAL A 1 203 ? -11.719 9.980 17.697 1.00 84.94 203 VAL A O 1
ATOM 1537 N N . LYS A 1 204 ? -12.207 9.119 15.691 1.00 82.00 204 LYS A N 1
ATOM 1538 C CA . LYS A 1 204 ? -13.506 8.533 16.068 1.00 82.00 204 LYS A CA 1
ATOM 1539 C C . LYS A 1 204 ? -13.410 7.107 16.620 1.00 82.00 204 LYS A C 1
ATOM 1541 O O . LYS A 1 204 ? -14.426 6.418 16.667 1.00 82.00 204 LYS A O 1
ATOM 1546 N N . ASP A 1 205 ? -12.219 6.655 17.002 1.00 85.50 205 ASP A N 1
ATOM 1547 C CA . ASP A 1 205 ? -11.963 5.296 17.496 1.00 85.50 205 ASP A CA 1
ATOM 1548 C C . ASP A 1 205 ? -12.312 4.181 16.493 1.00 85.50 205 ASP A C 1
ATOM 1550 O O . ASP A 1 205 ? -12.660 3.062 16.861 1.00 85.50 205 ASP A O 1
ATOM 1554 N N . LYS A 1 206 ? -12.228 4.485 15.192 1.00 77.75 206 LYS A N 1
ATOM 1555 C CA . LYS A 1 206 ? -12.475 3.544 14.087 1.00 77.75 206 LYS A CA 1
ATOM 1556 C C . LYS A 1 206 ? -11.191 3.275 13.313 1.00 77.75 206 LYS A C 1
ATOM 1558 O O . LYS A 1 206 ? -11.109 3.511 12.105 1.00 77.75 206 LYS A O 1
ATOM 1563 N N . LEU A 1 207 ? -10.177 2.795 14.030 1.00 85.88 207 LEU A N 1
ATOM 1564 C CA . LEU A 1 207 ? -8.834 2.626 13.485 1.00 85.88 207 LEU A CA 1
ATOM 1565 C C . LEU A 1 207 ? -8.788 1.601 12.336 1.00 85.88 207 LEU A C 1
ATOM 1567 O O . LEU A 1 207 ? -8.116 1.859 11.347 1.00 85.88 207 LEU A O 1
ATOM 1571 N N . ASP A 1 208 ? -9.571 0.516 12.388 1.00 81.50 208 ASP A N 1
ATOM 1572 C CA . ASP A 1 208 ? -9.671 -0.471 11.294 1.00 81.50 208 ASP A CA 1
ATOM 1573 C C . ASP A 1 208 ? -10.031 0.163 9.940 1.00 81.50 208 ASP A C 1
ATOM 1575 O O . ASP A 1 208 ? -9.484 -0.202 8.901 1.00 81.50 208 ASP A O 1
ATOM 1579 N N . ILE A 1 209 ? -10.924 1.160 9.951 1.00 78.62 209 ILE A N 1
ATOM 1580 C CA . ILE A 1 209 ? -11.327 1.886 8.739 1.00 78.62 209 ILE A CA 1
ATOM 1581 C C . ILE A 1 209 ? -10.171 2.760 8.248 1.00 78.62 209 ILE A C 1
ATOM 1583 O O . ILE A 1 209 ? -9.903 2.812 7.052 1.00 78.62 209 ILE A O 1
ATOM 1587 N N . SER A 1 210 ? -9.458 3.411 9.169 1.00 82.50 210 SER A N 1
ATOM 1588 C CA . SER A 1 210 ? -8.282 4.228 8.856 1.00 82.50 210 SER A CA 1
ATOM 1589 C C . SER A 1 210 ? -7.159 3.402 8.214 1.00 82.50 210 SER A C 1
ATOM 1591 O O . SER A 1 210 ? -6.647 3.772 7.155 1.00 82.50 210 SER A O 1
ATOM 1593 N N . LEU A 1 211 ? -6.842 2.232 8.788 1.00 86.44 211 LEU A N 1
ATOM 1594 C CA . LEU A 1 211 ? -5.885 1.285 8.207 1.00 86.44 211 LEU A CA 1
ATOM 1595 C C . LEU A 1 211 ? -6.353 0.794 6.837 1.00 86.44 211 LEU A C 1
ATOM 1597 O O . LEU A 1 211 ? -5.545 0.721 5.916 1.00 86.44 211 LEU A O 1
ATOM 1601 N N . GLY A 1 212 ? -7.643 0.485 6.686 1.00 79.81 212 GLY A N 1
ATOM 1602 C CA . GLY A 1 212 ? -8.219 0.070 5.408 1.00 79.81 212 GLY A CA 1
ATOM 1603 C C . GLY A 1 212 ? -8.024 1.111 4.301 1.00 79.81 212 GLY A C 1
ATOM 1604 O O . GLY A 1 212 ? -7.658 0.746 3.189 1.00 79.81 212 GLY A O 1
ATOM 1605 N N . VAL A 1 213 ? -8.189 2.401 4.613 1.00 76.12 213 VAL A N 1
ATOM 1606 C CA . VAL A 1 213 ? -7.970 3.513 3.669 1.00 76.12 213 VAL A CA 1
ATOM 1607 C C . VAL A 1 213 ? -6.492 3.622 3.264 1.00 76.12 213 VAL A C 1
ATOM 1609 O O . VAL A 1 213 ? -6.164 3.613 2.075 1.00 76.12 213 VAL A O 1
ATOM 1612 N N . ALA A 1 214 ? -5.581 3.690 4.238 1.00 82.50 214 ALA A N 1
ATOM 1613 C CA . ALA A 1 214 ? -4.157 3.917 3.973 1.00 82.50 214 ALA A CA 1
ATOM 1614 C C . ALA A 1 214 ? -3.455 2.690 3.359 1.00 82.50 214 ALA A C 1
ATOM 1616 O O . ALA A 1 214 ? -2.691 2.797 2.397 1.00 82.50 214 ALA A O 1
ATOM 1617 N N . ILE A 1 215 ? -3.720 1.500 3.898 1.00 86.94 215 ILE A N 1
ATOM 1618 C CA . ILE A 1 215 ? -3.082 0.264 3.442 1.00 86.94 215 ILE A CA 1
ATOM 1619 C C . ILE A 1 215 ? -3.771 -0.270 2.184 1.00 86.94 215 ILE A C 1
ATOM 1621 O O . ILE A 1 215 ? -3.088 -0.735 1.275 1.00 86.94 215 ILE A O 1
ATOM 1625 N N . GLY A 1 216 ? -5.099 -0.166 2.080 1.00 82.19 216 GLY A N 1
ATOM 1626 C CA . GLY A 1 216 ? -5.843 -0.636 0.908 1.00 82.19 216 GLY A CA 1
ATOM 1627 C C . GLY A 1 216 ? -5.444 0.094 -0.375 1.00 82.19 216 GLY A C 1
ATOM 1628 O O . GLY A 1 216 ? -5.173 -0.557 -1.382 1.00 82.19 216 GLY A O 1
ATOM 1629 N N . SER A 1 217 ? -5.310 1.423 -0.317 1.00 78.25 217 SER A N 1
ATOM 1630 C CA . SER A 1 217 ? -4.803 2.234 -1.437 1.00 78.25 217 SER A CA 1
ATOM 1631 C C . SER A 1 217 ? -3.367 1.854 -1.819 1.00 78.25 217 SER A C 1
ATOM 1633 O O . SER A 1 217 ? -3.052 1.687 -2.997 1.00 78.25 217 SER A O 1
ATOM 1635 N N . SER A 1 218 ? -2.506 1.619 -0.826 1.00 84.94 218 SER A N 1
ATOM 1636 C CA . SER A 1 218 ? -1.123 1.169 -1.034 1.00 84.94 218 SER A CA 1
ATOM 1637 C C . SER A 1 218 ? -1.048 -0.207 -1.707 1.00 84.94 218 SER A C 1
ATOM 1639 O O . SER A 1 218 ? -0.276 -0.397 -2.649 1.00 84.94 218 SER A O 1
ATOM 1641 N N . ILE A 1 219 ? -1.874 -1.165 -1.270 1.00 86.75 219 ILE A N 1
ATOM 1642 C CA . ILE A 1 219 ? -1.995 -2.489 -1.897 1.00 86.75 219 ILE A CA 1
ATOM 1643 C C . ILE A 1 219 ? -2.527 -2.341 -3.324 1.00 86.75 219 ILE A C 1
ATOM 1645 O O . ILE A 1 219 ? -1.987 -2.958 -4.231 1.00 86.75 219 ILE A O 1
ATOM 1649 N N . GLN A 1 220 ? -3.536 -1.502 -3.566 1.00 81.25 220 GLN A N 1
ATOM 1650 C CA . GLN A 1 220 ? -4.081 -1.308 -4.911 1.00 81.25 220 GLN A CA 1
ATOM 1651 C C . GLN A 1 220 ? -3.033 -0.744 -5.879 1.00 81.25 220 GLN A C 1
ATOM 1653 O O . GLN A 1 220 ? -2.898 -1.245 -6.993 1.00 81.25 220 GLN A O 1
ATOM 1658 N N . ILE A 1 221 ? -2.259 0.262 -5.468 1.00 82.31 221 ILE A N 1
ATOM 1659 C CA . ILE A 1 221 ? -1.200 0.831 -6.314 1.00 82.31 221 ILE A CA 1
ATOM 1660 C C . ILE A 1 221 ? -0.123 -0.225 -6.600 1.00 82.31 221 ILE A C 1
ATOM 1662 O O . ILE A 1 221 ? 0.256 -0.422 -7.753 1.00 82.31 221 ILE A O 1
ATOM 1666 N N . SER A 1 222 ? 0.352 -0.920 -5.563 1.00 84.25 222 SER A N 1
ATOM 1667 C CA . SER A 1 222 ? 1.521 -1.805 -5.653 1.00 84.25 222 SER A CA 1
ATOM 1668 C C . SER A 1 222 ? 1.231 -3.193 -6.234 1.00 84.25 222 SER A C 1
ATOM 1670 O O . SER A 1 222 ? 2.042 -3.705 -6.996 1.00 84.25 222 SER A O 1
ATOM 1672 N N . MET A 1 223 ? 0.081 -3.788 -5.912 1.00 83.56 223 MET A N 1
ATOM 1673 C CA . MET A 1 223 ? -0.298 -5.146 -6.325 1.00 83.56 223 MET A CA 1
ATOM 1674 C C . MET A 1 223 ? -1.188 -5.184 -7.569 1.00 83.56 223 MET A C 1
ATOM 1676 O O . MET A 1 223 ? -1.303 -6.234 -8.201 1.00 83.56 223 MET A O 1
ATOM 1680 N N . PHE A 1 224 ? -1.817 -4.062 -7.931 1.00 79.88 224 PHE A N 1
ATOM 1681 C CA . PHE A 1 224 ? -2.657 -3.968 -9.124 1.00 79.88 224 PHE A CA 1
ATOM 1682 C C . PHE A 1 224 ? -2.172 -2.908 -10.105 1.00 79.88 224 PHE A C 1
ATOM 1684 O O . PHE A 1 224 ? -1.855 -3.266 -11.229 1.00 79.88 224 PHE A O 1
ATOM 1691 N N . GLY A 1 225 ? -2.048 -1.644 -9.698 1.00 77.69 225 GLY A N 1
ATOM 1692 C CA . GLY A 1 225 ? -1.701 -0.542 -10.602 1.00 77.69 225 GLY A CA 1
ATOM 1693 C C . GLY A 1 225 ? -0.386 -0.761 -11.356 1.00 77.69 225 GLY A C 1
ATOM 1694 O O . GLY A 1 225 ? -0.388 -0.859 -12.581 1.00 77.69 225 GLY A O 1
ATOM 1695 N N . ILE A 1 226 ? 0.731 -0.888 -10.630 1.00 81.12 226 ILE A N 1
ATOM 1696 C CA . ILE A 1 226 ? 2.060 -1.095 -11.235 1.00 81.12 226 ILE A CA 1
ATOM 1697 C C . ILE A 1 226 ? 2.110 -2.404 -12.061 1.00 81.12 226 ILE A C 1
ATOM 1699 O O . ILE A 1 226 ? 2.504 -2.350 -13.229 1.00 81.12 226 ILE A O 1
ATOM 1703 N N . PRO A 1 227 ? 1.672 -3.568 -11.537 1.00 79.56 227 PRO A N 1
ATOM 1704 C CA . PRO A 1 227 ? 1.715 -4.836 -12.275 1.00 79.56 227 PRO A CA 1
ATOM 1705 C C . PRO A 1 227 ? 0.818 -4.855 -13.516 1.00 79.56 227 PRO A C 1
ATOM 1707 O O . PRO A 1 227 ? 1.182 -5.412 -14.552 1.00 79.56 227 PRO A O 1
ATOM 1710 N N . PHE A 1 228 ? -0.356 -4.226 -13.434 1.00 78.12 228 PHE A N 1
ATOM 1711 C CA . PHE A 1 228 ? -1.275 -4.104 -14.559 1.00 78.12 228 PHE A CA 1
ATOM 1712 C C . PHE A 1 228 ? -0.650 -3.295 -15.695 1.00 78.12 228 PHE A C 1
ATOM 1714 O O . PHE A 1 228 ? -0.724 -3.720 -16.847 1.00 78.12 228 PHE A O 1
ATOM 1721 N N . CYS A 1 229 ? 0.037 -2.190 -15.386 1.00 73.50 229 CYS A N 1
ATOM 1722 C CA . CYS A 1 229 ? 0.768 -1.409 -16.384 1.00 73.50 229 CYS A CA 1
ATOM 1723 C C . CYS A 1 229 ? 1.826 -2.251 -17.115 1.00 73.50 229 CYS A C 1
ATOM 1725 O O . CYS A 1 229 ? 1.896 -2.193 -18.341 1.00 73.50 229 CYS A O 1
ATOM 1727 N N . VAL A 1 230 ? 2.586 -3.091 -16.402 1.00 77.06 230 VAL A N 1
ATOM 1728 C CA . VAL A 1 230 ? 3.583 -3.994 -17.011 1.00 77.06 230 VAL A CA 1
ATOM 1729 C C . VAL A 1 230 ? 2.932 -4.987 -17.974 1.00 77.06 230 VAL A C 1
ATOM 1731 O O . VAL A 1 230 ? 3.412 -5.178 -19.094 1.00 77.06 230 VAL A O 1
ATOM 1734 N N . VAL A 1 231 ? 1.817 -5.603 -17.572 1.00 76.44 231 VAL A N 1
ATOM 1735 C CA . VAL A 1 231 ? 1.085 -6.557 -18.422 1.00 76.44 231 VAL A CA 1
ATOM 1736 C C . VAL A 1 231 ? 0.470 -5.858 -19.639 1.00 76.44 231 VAL A C 1
ATOM 1738 O O . VAL A 1 231 ? 0.568 -6.372 -20.753 1.00 76.44 231 VAL A O 1
ATOM 1741 N N . MET A 1 232 ? -0.097 -4.661 -19.469 1.00 71.38 232 MET A N 1
ATOM 1742 C CA . MET A 1 232 ? -0.598 -3.838 -20.576 1.00 71.38 232 MET A CA 1
ATOM 1743 C C . MET A 1 232 ? 0.521 -3.443 -21.544 1.00 71.38 232 MET A C 1
ATOM 1745 O O . MET A 1 232 ? 0.368 -3.595 -22.755 1.00 71.38 232 MET A O 1
ATOM 1749 N N . GLY A 1 233 ? 1.671 -3.001 -21.027 1.00 71.12 233 GLY A N 1
ATOM 1750 C CA . GLY A 1 233 ? 2.859 -2.704 -21.826 1.00 71.12 233 GLY A CA 1
ATOM 1751 C C . GLY A 1 233 ? 3.308 -3.917 -22.637 1.00 71.12 233 GLY A C 1
ATOM 1752 O O . GLY A 1 233 ? 3.545 -3.800 -23.840 1.00 71.12 233 GLY A O 1
ATOM 1753 N N . TRP A 1 234 ? 3.307 -5.101 -22.018 1.00 83.81 234 TRP A N 1
ATOM 1754 C CA . TRP A 1 234 ? 3.609 -6.356 -22.700 1.00 83.81 234 TRP A CA 1
ATOM 1755 C C . TRP A 1 234 ? 2.624 -6.663 -23.838 1.00 83.81 234 TRP A C 1
ATOM 1757 O O . TRP A 1 234 ? 3.073 -6.991 -24.937 1.00 83.81 234 TRP A O 1
ATOM 1767 N N . MET A 1 235 ? 1.314 -6.487 -23.627 1.00 78.00 235 MET A N 1
ATOM 1768 C CA . MET A 1 235 ? 0.299 -6.668 -24.678 1.00 78.00 235 MET A CA 1
ATOM 1769 C C . MET A 1 235 ? 0.439 -5.656 -25.824 1.00 78.00 235 MET A C 1
ATOM 1771 O O . MET A 1 235 ? 0.193 -5.994 -26.977 1.00 78.00 235 MET A O 1
ATOM 1775 N N . MET A 1 236 ? 0.879 -4.431 -25.527 1.00 75.12 236 MET A N 1
ATOM 1776 C CA . MET A 1 236 ? 1.137 -3.380 -26.520 1.00 75.12 236 MET A CA 1
ATOM 1777 C C . MET A 1 236 ? 2.512 -3.504 -27.202 1.00 75.12 236 MET A C 1
ATOM 1779 O O . MET A 1 236 ? 2.890 -2.626 -27.977 1.00 75.12 236 MET A O 1
ATOM 1783 N N . GLY A 1 237 ? 3.290 -4.549 -26.895 1.00 80.44 237 GLY A N 1
ATOM 1784 C CA . GLY A 1 237 ? 4.638 -4.742 -27.434 1.00 80.44 237 GLY A CA 1
ATOM 1785 C C . GLY A 1 237 ? 5.675 -3.734 -26.924 1.00 80.44 237 GLY A C 1
ATOM 1786 O O . GLY A 1 237 ? 6.766 -3.650 -27.483 1.00 80.44 237 GLY A O 1
ATOM 1787 N N . LYS A 1 238 ? 5.364 -2.974 -25.867 1.00 71.62 238 LYS A N 1
ATOM 1788 C CA . LYS A 1 238 ? 6.290 -2.024 -25.242 1.00 71.62 238 LYS A CA 1
ATOM 1789 C C . LYS A 1 238 ? 7.072 -2.709 -24.110 1.00 71.62 238 LYS A C 1
ATOM 1791 O O . LYS A 1 238 ? 6.471 -3.407 -23.288 1.00 71.62 238 LYS A O 1
ATOM 1796 N N . PRO A 1 239 ? 8.404 -2.540 -24.039 1.00 76.75 239 PRO A N 1
ATOM 1797 C CA . PRO A 1 239 ? 9.188 -3.041 -22.918 1.00 76.75 239 PRO A CA 1
ATOM 1798 C C . PRO A 1 239 ? 8.894 -2.173 -21.689 1.00 76.75 239 PRO A C 1
ATOM 1800 O O . PRO A 1 239 ? 9.332 -1.031 -21.611 1.00 76.75 239 PRO A O 1
ATOM 1803 N N . MET A 1 240 ? 8.088 -2.701 -20.770 1.00 74.50 240 MET A N 1
ATOM 1804 C CA . MET A 1 240 ? 7.848 -2.116 -19.455 1.00 74.50 240 MET A CA 1
ATOM 1805 C C . MET A 1 240 ? 8.253 -3.152 -18.412 1.00 74.50 240 MET A C 1
ATOM 1807 O O . MET A 1 240 ? 7.750 -4.278 -18.433 1.00 74.50 240 MET A O 1
ATOM 1811 N N . ASP A 1 241 ? 9.180 -2.780 -17.545 1.00 81.31 241 ASP A N 1
ATOM 1812 C CA . ASP A 1 241 ? 9.701 -3.603 -16.461 1.00 81.31 241 ASP A CA 1
ATOM 1813 C C . ASP A 1 241 ? 9.336 -2.990 -15.097 1.00 81.31 241 ASP A C 1
ATOM 1815 O O . ASP A 1 241 ? 8.661 -1.963 -14.998 1.00 81.31 241 ASP A O 1
ATOM 1819 N N . LEU A 1 242 ? 9.711 -3.693 -14.030 1.00 79.50 242 LEU A N 1
ATOM 1820 C CA . LEU A 1 242 ? 9.568 -3.253 -12.643 1.00 79.50 242 LEU A CA 1
ATOM 1821 C C . LEU A 1 242 ? 10.893 -2.713 -12.089 1.00 79.50 242 LEU A C 1
ATOM 1823 O O . LEU A 1 242 ? 11.070 -2.654 -10.870 1.00 79.50 242 LEU A O 1
ATOM 1827 N N . ASN A 1 243 ? 11.849 -2.378 -12.954 1.00 76.25 243 ASN A N 1
ATOM 1828 C CA . ASN A 1 243 ? 13.166 -1.947 -12.527 1.00 76.25 243 ASN A CA 1
ATOM 1829 C C . ASN A 1 243 ? 13.151 -0.463 -12.185 1.00 76.25 243 ASN A C 1
ATOM 1831 O O . ASN A 1 243 ? 13.381 0.433 -12.993 1.00 76.25 243 ASN A O 1
ATOM 1835 N N . PHE A 1 244 ? 12.848 -0.220 -10.921 1.00 71.50 244 PHE A N 1
ATOM 1836 C CA . PHE A 1 244 ? 12.968 1.089 -10.317 1.00 71.50 244 PHE A CA 1
ATOM 1837 C C . PHE A 1 244 ? 14.355 1.257 -9.698 1.00 71.50 244 PHE A C 1
ATOM 1839 O O . PHE A 1 244 ? 14.955 0.285 -9.234 1.00 71.50 244 PHE A O 1
ATOM 1846 N N . HIS A 1 245 ? 14.832 2.504 -9.623 1.00 79.19 245 HIS A N 1
ATOM 1847 C CA . HIS A 1 245 ? 16.100 2.833 -8.974 1.00 79.19 245 HIS A CA 1
ATOM 1848 C C . HIS A 1 245 ? 16.211 2.153 -7.601 1.00 79.19 245 HIS A C 1
ATOM 1850 O O . HIS A 1 245 ? 15.304 2.242 -6.768 1.00 79.19 245 HIS A O 1
ATOM 1856 N N . LEU A 1 246 ? 17.347 1.490 -7.352 1.00 81.06 246 LEU A N 1
ATOM 1857 C CA . LEU A 1 246 ? 17.555 0.656 -6.162 1.00 81.06 246 LEU A CA 1
ATOM 1858 C C . LEU A 1 246 ? 17.260 1.408 -4.857 1.00 81.06 246 LEU A C 1
ATOM 1860 O O . LEU A 1 246 ? 16.676 0.845 -3.935 1.00 81.06 246 LEU A O 1
ATOM 1864 N N . PHE A 1 247 ? 17.630 2.688 -4.796 1.00 82.69 247 PHE A N 1
ATOM 1865 C CA . PHE A 1 247 ? 17.381 3.552 -3.645 1.00 82.69 247 PHE A CA 1
ATOM 1866 C C . PHE A 1 247 ? 15.881 3.696 -3.329 1.00 82.69 247 PHE A C 1
ATOM 1868 O O . PHE A 1 247 ? 15.454 3.567 -2.178 1.00 82.69 247 PHE A O 1
ATOM 1875 N N . GLU A 1 248 ? 15.054 3.891 -4.354 1.00 82.06 248 GLU A N 1
ATOM 1876 C CA . GLU A 1 248 ? 13.606 4.022 -4.202 1.00 82.06 248 GLU A CA 1
ATOM 1877 C C . GLU A 1 248 ? 12.965 2.700 -3.759 1.00 82.06 248 GLU A C 1
ATOM 1879 O O . GLU A 1 248 ? 12.081 2.673 -2.904 1.00 82.06 248 GLU A O 1
ATOM 1884 N 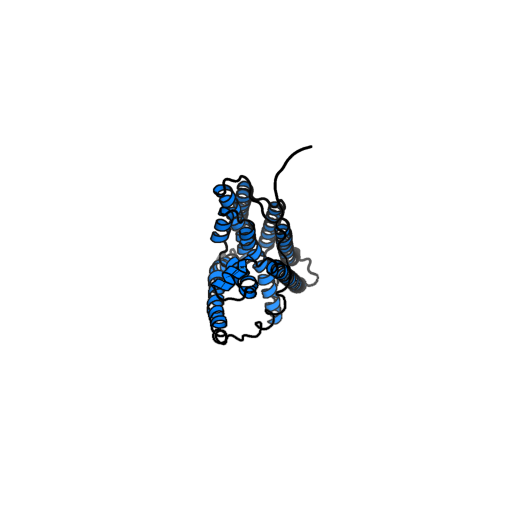N . THR A 1 249 ? 13.434 1.579 -4.304 1.00 85.25 249 THR A N 1
ATOM 1885 C CA . THR A 1 249 ? 12.915 0.254 -3.946 1.00 85.25 249 THR A CA 1
ATOM 1886 C C . THR A 1 249 ? 13.356 -0.171 -2.540 1.00 85.25 249 THR A C 1
ATOM 1888 O O . THR A 1 249 ? 12.568 -0.744 -1.787 1.00 85.25 249 THR A O 1
ATOM 1891 N N . ALA A 1 250 ? 14.581 0.171 -2.129 1.00 88.06 250 ALA A N 1
ATOM 1892 C CA . ALA A 1 250 ? 15.104 -0.098 -0.788 1.00 88.06 250 ALA A CA 1
ATOM 1893 C C . ALA A 1 250 ? 14.419 0.749 0.302 1.00 88.06 250 ALA A C 1
ATOM 1895 O O . ALA A 1 250 ? 14.115 0.247 1.390 1.00 88.06 250 ALA A O 1
ATOM 1896 N N . SER A 1 251 ? 14.134 2.023 0.019 1.00 88.94 251 SER A N 1
ATOM 1897 C CA . SER A 1 251 ? 13.365 2.889 0.927 1.00 88.94 251 SER A CA 1
ATOM 1898 C C . SER A 1 251 ? 11.917 2.412 1.086 1.00 88.94 251 SER A C 1
ATOM 1900 O O . SER A 1 251 ? 11.400 2.373 2.209 1.00 88.94 251 SER A O 1
ATOM 1902 N N . LEU A 1 252 ? 11.288 1.956 -0.002 1.00 89.31 252 LEU A N 1
ATOM 1903 C CA . LEU A 1 252 ? 9.967 1.330 0.038 1.00 89.31 252 LEU A CA 1
ATOM 1904 C C . LEU A 1 252 ? 9.972 0.038 0.873 1.00 89.31 252 LEU A C 1
ATOM 1906 O O . LEU A 1 252 ? 9.093 -0.143 1.716 1.00 89.31 252 LEU A O 1
ATOM 1910 N N . LEU A 1 253 ? 10.983 -0.823 0.707 1.00 91.56 253 LEU A N 1
ATOM 1911 C CA . LEU A 1 253 ? 11.161 -2.034 1.520 1.00 91.56 253 LEU A CA 1
ATOM 1912 C C . LEU A 1 253 ? 11.288 -1.724 3.004 1.00 91.56 253 LEU A C 1
ATOM 1914 O O . LEU A 1 253 ? 10.593 -2.328 3.820 1.00 91.56 253 LEU A O 1
ATOM 1918 N N . THR A 1 254 ? 12.147 -0.768 3.344 1.00 91.12 254 THR A N 1
ATOM 1919 C CA . THR A 1 254 ? 12.354 -0.355 4.735 1.00 91.12 254 THR A CA 1
ATOM 1920 C C . THR A 1 254 ? 11.047 0.147 5.343 1.00 91.12 254 THR A C 1
ATOM 1922 O O . THR A 1 254 ? 10.683 -0.247 6.448 1.00 91.12 254 THR A O 1
ATOM 1925 N N . THR A 1 255 ? 10.290 0.945 4.591 1.00 92.81 255 THR A N 1
ATOM 1926 C CA . THR A 1 255 ? 8.991 1.467 5.025 1.00 92.81 255 THR A CA 1
ATOM 1927 C C . THR A 1 255 ? 7.974 0.361 5.266 1.00 92.81 255 THR A C 1
ATOM 1929 O O . THR A 1 255 ? 7.356 0.313 6.328 1.00 92.81 255 THR A O 1
ATOM 1932 N N . VAL A 1 256 ? 7.810 -0.554 4.308 1.00 94.25 256 VAL A N 1
ATOM 1933 C CA . VAL A 1 256 ? 6.860 -1.664 4.437 1.00 94.25 256 VAL A CA 1
ATOM 1934 C C . VAL A 1 256 ? 7.236 -2.577 5.604 1.00 94.25 256 VAL A C 1
ATOM 1936 O O . VAL A 1 256 ? 6.345 -2.992 6.341 1.00 94.25 256 VAL A O 1
ATOM 1939 N N . LEU A 1 257 ? 8.528 -2.834 5.835 1.00 94.25 257 LEU A N 1
ATOM 1940 C CA . LEU A 1 257 ? 8.993 -3.580 7.007 1.00 94.25 257 LEU A CA 1
ATOM 1941 C C . LEU A 1 257 ? 8.643 -2.867 8.316 1.00 94.25 257 LEU A C 1
ATOM 1943 O O . LEU A 1 257 ? 8.065 -3.486 9.207 1.00 94.25 257 LEU A O 1
ATOM 1947 N N . VAL A 1 258 ? 8.946 -1.570 8.427 1.00 94.44 258 VAL A N 1
ATOM 1948 C CA . VAL A 1 258 ? 8.624 -0.769 9.619 1.00 94.44 258 VAL A CA 1
ATOM 1949 C C . VAL A 1 258 ? 7.123 -0.804 9.907 1.00 94.44 258 VAL A C 1
ATOM 1951 O O . VAL A 1 258 ? 6.725 -1.065 11.043 1.00 94.44 258 VAL A O 1
ATOM 1954 N N . VAL A 1 259 ? 6.283 -0.604 8.888 1.00 94.12 259 VAL A N 1
ATOM 1955 C CA . VAL A 1 259 ? 4.825 -0.668 9.045 1.00 94.12 259 VAL A CA 1
ATOM 1956 C C . VAL A 1 259 ? 4.365 -2.075 9.432 1.00 94.12 259 VAL A C 1
ATOM 1958 O O . VAL A 1 259 ? 3.586 -2.209 10.372 1.00 94.12 259 VAL A O 1
ATOM 1961 N N . ALA A 1 260 ? 4.873 -3.127 8.787 1.00 93.38 260 ALA A N 1
ATOM 1962 C CA . ALA A 1 260 ? 4.503 -4.507 9.103 1.00 93.38 260 ALA A CA 1
ATOM 1963 C C . ALA A 1 260 ? 4.791 -4.863 10.572 1.00 93.38 260 ALA A C 1
ATOM 1965 O O . ALA A 1 260 ? 3.929 -5.424 11.250 1.00 93.38 260 ALA A O 1
ATOM 1966 N N . PHE A 1 261 ? 5.963 -4.477 11.086 1.00 93.31 261 PHE A N 1
ATOM 1967 C CA . PHE A 1 261 ? 6.314 -4.683 12.493 1.00 93.31 261 PHE A CA 1
ATOM 1968 C C . PHE A 1 261 ? 5.452 -3.846 13.439 1.00 93.31 261 PHE A C 1
ATOM 1970 O O . PHE A 1 261 ? 4.960 -4.359 14.441 1.00 93.31 261 PHE A O 1
ATOM 1977 N N . LEU A 1 262 ? 5.211 -2.571 13.122 1.00 92.88 262 LEU A N 1
ATOM 1978 C CA . LEU A 1 262 ? 4.395 -1.695 13.969 1.00 92.88 262 LEU A CA 1
ATOM 1979 C C . LEU A 1 262 ? 2.948 -2.181 14.112 1.00 92.88 262 LEU A C 1
ATOM 1981 O O . LEU A 1 262 ? 2.333 -1.985 15.170 1.00 92.88 262 LEU A O 1
ATOM 1985 N N . LEU A 1 263 ? 2.416 -2.805 13.058 1.00 92.06 263 LEU A N 1
ATOM 1986 C CA . LEU A 1 263 ? 1.046 -3.298 13.006 1.00 92.06 263 LEU A CA 1
ATOM 1987 C C . LEU A 1 263 ? 0.851 -4.681 13.647 1.00 92.06 263 LEU A C 1
ATOM 1989 O O . LEU A 1 263 ? -0.285 -5.051 13.951 1.00 92.06 263 LEU A O 1
ATOM 1993 N N . GLN A 1 264 ? 1.929 -5.426 13.900 1.00 90.69 264 GLN A N 1
ATOM 1994 C CA . GLN A 1 264 ? 1.880 -6.812 14.380 1.00 90.69 264 GLN A CA 1
ATOM 1995 C C . GLN A 1 264 ? 1.137 -6.965 15.720 1.00 90.69 264 GLN A C 1
ATOM 1997 O O . GLN A 1 264 ? 0.431 -7.952 15.946 1.00 90.69 264 GLN A O 1
ATOM 2002 N N . ASP A 1 265 ? 1.228 -5.959 16.590 1.00 89.31 265 ASP A N 1
ATOM 2003 C CA . ASP A 1 265 ? 0.618 -5.999 17.922 1.00 89.31 265 ASP A CA 1
ATOM 2004 C C . ASP A 1 265 ? -0.890 -5.724 17.930 1.00 89.31 265 ASP A C 1
ATOM 2006 O O . ASP A 1 265 ? -1.524 -5.886 18.975 1.00 89.31 265 ASP A O 1
ATOM 2010 N N . GLY A 1 266 ? -1.490 -5.295 16.812 1.00 91.19 266 GLY A N 1
ATOM 2011 C CA . GLY A 1 266 ? -2.915 -4.934 16.750 1.00 91.19 266 GLY A CA 1
ATOM 2012 C C . GLY A 1 266 ? -3.298 -3.695 17.565 1.00 91.19 266 GLY A C 1
ATOM 2013 O O . GLY A 1 266 ? -4.478 -3.483 17.845 1.00 91.19 266 GLY A O 1
ATOM 2014 N N . THR A 1 267 ? -2.312 -2.909 18.002 1.00 91.88 267 THR A N 1
ATOM 2015 C CA . THR A 1 267 ? -2.509 -1.719 18.835 1.00 91.88 267 THR A CA 1
ATOM 2016 C C . THR A 1 267 ? -1.814 -0.502 18.245 1.00 91.88 267 THR A C 1
ATOM 2018 O O . THR A 1 267 ? -0.718 -0.593 17.684 1.00 91.88 267 THR A O 1
ATOM 2021 N N . SER A 1 268 ? -2.454 0.651 18.401 1.00 91.25 268 SER A N 1
ATOM 2022 C CA . SER A 1 268 ? -1.963 1.960 17.995 1.00 91.25 268 SER A CA 1
ATOM 2023 C C . SER A 1 268 ? -1.911 2.901 19.195 1.00 91.25 268 SER A C 1
ATOM 2025 O O . SER A 1 268 ? -2.737 2.818 20.104 1.00 91.25 268 SER A O 1
ATOM 2027 N N . ASN A 1 269 ? -0.912 3.777 19.211 1.00 91.88 269 ASN A N 1
ATOM 2028 C CA . ASN A 1 269 ? -0.771 4.850 20.184 1.00 91.88 269 ASN A CA 1
ATOM 2029 C C . ASN A 1 269 ? -0.050 6.043 19.538 1.00 91.88 269 ASN A C 1
ATOM 2031 O O . ASN A 1 269 ? 0.519 5.939 18.447 1.00 91.88 269 ASN A O 1
ATOM 2035 N N . CYS A 1 270 ? -0.041 7.171 20.248 1.00 91.25 270 CYS A N 1
ATOM 2036 C CA . CYS A 1 270 ? 0.563 8.410 19.768 1.00 91.25 270 CYS A CA 1
ATOM 2037 C C . CYS A 1 270 ? 2.069 8.260 19.460 1.00 91.25 270 CYS A C 1
ATOM 2039 O O . CYS A 1 270 ? 2.559 8.823 18.484 1.00 91.25 270 CYS A O 1
ATOM 2041 N N . VAL A 1 271 ? 2.793 7.429 20.222 1.00 91.44 271 VAL A N 1
ATOM 2042 C CA . VAL A 1 271 ? 4.229 7.172 20.010 1.00 91.44 271 VAL A CA 1
ATOM 2043 C C . VAL A 1 271 ? 4.471 6.420 18.700 1.00 91.44 271 VAL A C 1
ATOM 2045 O O . VAL A 1 271 ? 5.318 6.840 17.920 1.00 91.44 271 VAL A O 1
ATOM 2048 N N . LYS A 1 272 ? 3.695 5.368 18.405 1.00 92.94 272 LYS A N 1
ATOM 2049 C CA . LYS A 1 272 ? 3.745 4.657 17.116 1.00 92.94 272 LYS A CA 1
ATOM 2050 C C . LYS A 1 272 ? 3.440 5.612 15.954 1.00 92.94 272 LYS A C 1
ATOM 2052 O O . LYS A 1 272 ? 4.099 5.541 14.921 1.00 92.94 272 LYS A O 1
ATOM 2057 N N . GLY A 1 273 ? 2.496 6.538 16.142 1.00 91.38 273 GLY A N 1
ATOM 2058 C CA . GLY A 1 273 ? 2.203 7.592 15.165 1.00 91.38 273 GLY A CA 1
ATOM 2059 C C . GLY A 1 273 ? 3.370 8.552 14.936 1.00 91.38 273 GLY A C 1
ATOM 2060 O O . GLY A 1 273 ? 3.750 8.805 13.794 1.00 91.38 273 GLY A O 1
ATOM 2061 N N . LEU A 1 274 ? 4.000 9.024 16.014 1.00 90.12 274 LEU A N 1
ATOM 2062 C CA . LEU A 1 274 ? 5.180 9.883 15.935 1.00 90.12 274 LEU A CA 1
ATOM 2063 C C . LEU A 1 274 ? 6.370 9.164 15.280 1.00 90.12 274 LEU A C 1
ATOM 2065 O O . LEU A 1 274 ? 7.057 9.763 14.460 1.00 90.12 274 LEU A O 1
ATOM 2069 N N . MET A 1 275 ? 6.593 7.880 15.581 1.00 92.88 275 MET A N 1
ATOM 2070 C CA . MET A 1 275 ? 7.647 7.074 14.948 1.00 92.88 275 MET A CA 1
ATOM 2071 C C . MET A 1 275 ? 7.473 7.003 13.425 1.00 92.88 275 MET A C 1
ATOM 2073 O O . MET A 1 275 ? 8.445 7.194 12.697 1.00 92.88 275 MET A O 1
ATOM 2077 N N . LEU A 1 276 ? 6.247 6.782 12.938 1.00 91.06 276 LEU A N 1
ATOM 2078 C CA . LEU A 1 276 ? 5.946 6.773 11.501 1.00 91.06 276 LEU A CA 1
ATOM 2079 C C . LEU A 1 276 ? 6.176 8.145 10.855 1.00 91.06 276 LEU A C 1
ATOM 2081 O O . LEU A 1 276 ? 6.769 8.226 9.780 1.00 91.06 276 LEU A O 1
ATOM 2085 N N . PHE A 1 277 ? 5.782 9.226 11.532 1.00 84.19 277 PHE A N 1
ATOM 2086 C CA . PHE A 1 277 ? 6.017 10.587 11.051 1.00 84.19 277 PHE A CA 1
ATOM 2087 C C . PHE A 1 277 ? 7.514 10.928 10.974 1.00 84.19 277 PHE A C 1
ATOM 2089 O O . PHE A 1 277 ? 7.983 11.470 9.976 1.00 84.19 277 PHE A O 1
ATOM 2096 N N . LEU A 1 278 ? 8.295 10.563 11.993 1.00 86.56 278 LEU A N 1
ATOM 2097 C CA . LEU A 1 278 ? 9.748 10.751 11.983 1.00 86.56 278 LEU A CA 1
ATOM 2098 C C . LEU A 1 278 ? 10.421 9.898 10.901 1.00 86.56 278 LEU A C 1
ATOM 2100 O O . LEU A 1 278 ? 11.328 10.377 10.225 1.00 86.56 278 LEU A O 1
ATOM 2104 N N . CYS A 1 279 ? 9.950 8.668 10.685 1.00 89.75 279 CYS A N 1
ATOM 2105 C CA . CYS A 1 279 ? 10.415 7.826 9.586 1.00 89.75 279 CYS A CA 1
ATOM 2106 C C . CYS A 1 279 ? 10.148 8.491 8.225 1.00 89.75 279 CYS A C 1
ATOM 2108 O O . CYS A 1 279 ? 11.047 8.527 7.386 1.00 89.75 279 CYS A O 1
ATOM 2110 N N . TYR A 1 280 ? 8.974 9.109 8.037 1.00 86.69 280 TYR A N 1
ATOM 2111 C CA . TYR A 1 280 ? 8.673 9.889 6.833 1.00 86.69 280 TYR A CA 1
ATOM 2112 C C . TYR A 1 280 ? 9.665 11.036 6.623 1.00 86.69 280 TYR A C 1
ATOM 2114 O O . TYR A 1 280 ? 10.167 11.205 5.516 1.00 86.69 280 TYR A O 1
ATOM 2122 N N . LEU A 1 281 ? 9.997 11.794 7.675 1.00 83.12 281 LEU A N 1
ATOM 2123 C CA . LEU A 1 281 ? 10.976 12.883 7.581 1.00 83.12 281 LEU A CA 1
ATOM 2124 C C . LEU A 1 281 ? 12.377 12.378 7.217 1.00 83.12 281 LEU A C 1
ATOM 2126 O O . LEU A 1 281 ? 13.052 13.007 6.407 1.00 83.12 281 LEU A O 1
ATOM 2130 N N . ILE A 1 282 ? 12.803 11.239 7.772 1.00 88.44 282 ILE A N 1
ATOM 2131 C CA . ILE A 1 282 ? 14.087 10.609 7.427 1.00 88.44 282 ILE A CA 1
ATOM 2132 C C . ILE A 1 282 ? 14.096 10.197 5.952 1.00 88.44 282 ILE A C 1
ATOM 2134 O O . ILE A 1 282 ? 15.055 10.494 5.240 1.00 88.44 282 ILE A O 1
ATOM 2138 N N . VAL A 1 283 ? 13.031 9.548 5.472 1.00 84.38 283 VAL A N 1
ATOM 2139 C CA . VAL A 1 283 ? 12.904 9.159 4.061 1.00 84.38 283 VAL A CA 1
ATOM 2140 C C . VAL A 1 283 ? 12.899 10.400 3.165 1.00 84.38 283 VAL A C 1
ATOM 2142 O O . VAL A 1 283 ? 13.687 10.464 2.227 1.00 84.38 283 VAL A O 1
ATOM 2145 N N . ALA A 1 284 ? 12.104 11.422 3.486 1.00 79.62 284 ALA A N 1
ATOM 2146 C CA . ALA A 1 284 ? 12.043 12.670 2.726 1.00 79.62 284 ALA A CA 1
ATOM 2147 C C . ALA A 1 284 ? 13.405 13.384 2.659 1.00 79.62 284 ALA A C 1
ATOM 2149 O O . ALA A 1 284 ? 13.827 13.805 1.584 1.00 79.62 284 ALA A O 1
ATOM 2150 N N . ALA A 1 285 ? 14.133 13.462 3.777 1.00 79.75 285 ALA A N 1
ATOM 2151 C CA . ALA A 1 285 ? 15.488 14.010 3.808 1.00 79.75 285 ALA A CA 1
ATOM 2152 C C . ALA A 1 285 ? 16.469 13.171 2.971 1.00 79.75 285 ALA A C 1
ATOM 2154 O O . ALA A 1 285 ? 17.331 13.724 2.289 1.00 79.75 285 ALA A O 1
ATOM 2155 N N . SER A 1 286 ? 16.314 11.844 2.976 1.00 84.88 286 SER A N 1
ATOM 2156 C CA . SER A 1 286 ? 17.143 10.937 2.176 1.00 84.88 286 SER A CA 1
ATOM 2157 C C . SER A 1 286 ? 16.924 11.156 0.673 1.00 84.88 286 SER A C 1
ATOM 2159 O O . SER A 1 286 ? 17.894 11.200 -0.078 1.00 84.88 286 SER A O 1
ATOM 2161 N N . PHE A 1 287 ? 15.675 11.365 0.239 1.00 81.75 287 PHE A N 1
ATOM 2162 C CA . PHE A 1 287 ? 15.348 11.732 -1.145 1.00 81.75 287 PHE A CA 1
ATOM 2163 C C . PHE A 1 287 ? 15.825 13.140 -1.521 1.00 81.75 287 PHE A C 1
ATOM 2165 O O . PHE A 1 287 ? 16.268 13.337 -2.643 1.00 81.75 287 PHE A O 1
ATOM 2172 N N . TYR A 1 288 ? 15.803 14.105 -0.596 1.00 80.44 288 TYR A N 1
ATOM 2173 C CA . TYR A 1 288 ? 16.319 15.458 -0.849 1.00 80.44 288 TYR A CA 1
ATOM 2174 C C . TYR A 1 288 ? 17.830 15.480 -1.138 1.00 80.44 288 TYR A C 1
ATOM 2176 O O . TYR A 1 288 ? 18.306 16.289 -1.930 1.00 80.44 288 TYR A O 1
ATOM 2184 N N . VAL A 1 289 ? 18.595 14.594 -0.492 1.00 83.75 289 VAL A N 1
ATOM 2185 C CA . VAL A 1 289 ? 20.048 14.464 -0.709 1.00 83.75 289 VAL A CA 1
ATOM 2186 C C . VAL A 1 289 ? 20.370 13.569 -1.913 1.00 83.75 289 VAL A C 1
ATOM 2188 O O . VAL A 1 289 ? 21.457 13.673 -2.486 1.00 83.75 289 VAL A O 1
ATOM 2191 N N . HIS A 1 290 ? 19.443 12.699 -2.320 1.00 77.25 290 HIS A N 1
ATOM 2192 C CA . HIS A 1 290 ? 19.606 11.857 -3.497 1.00 77.25 290 HIS A CA 1
ATOM 2193 C C . HIS A 1 290 ? 19.585 12.717 -4.767 1.00 77.25 290 HIS A C 1
ATOM 2195 O O . HIS A 1 290 ? 18.594 13.368 -5.079 1.00 77.25 290 HIS A O 1
ATOM 2201 N N . ALA A 1 291 ? 20.697 12.739 -5.499 1.00 64.88 291 ALA A N 1
ATOM 2202 C CA . ALA A 1 291 ? 20.789 13.435 -6.774 1.00 64.88 291 ALA A CA 1
ATOM 2203 C C . ALA A 1 291 ? 20.601 12.436 -7.914 1.00 64.88 291 ALA A C 1
ATOM 2205 O O . ALA A 1 291 ? 21.375 11.482 -8.019 1.00 64.88 291 ALA A O 1
ATOM 2206 N N . ASP A 1 292 ? 19.636 12.701 -8.795 1.00 58.53 292 ASP A N 1
ATOM 2207 C CA . ASP A 1 292 ? 19.499 11.937 -10.028 1.00 58.53 292 ASP A CA 1
ATOM 2208 C C . ASP A 1 292 ? 20.764 12.107 -10.887 1.00 58.53 292 ASP A C 1
ATOM 2210 O O . ASP A 1 292 ? 21.190 13.238 -11.162 1.00 58.53 292 ASP A O 1
ATOM 2214 N N . PRO A 1 293 ? 21.390 11.007 -11.342 1.00 54.12 293 PRO A N 1
ATOM 2215 C CA . PRO A 1 293 ? 22.629 11.067 -12.112 1.00 54.12 293 PRO A CA 1
ATOM 2216 C C . PRO A 1 293 ? 22.485 11.829 -13.443 1.00 54.12 293 PRO A C 1
ATOM 2218 O O . PRO A 1 293 ? 23.481 12.327 -13.965 1.00 54.12 293 PRO A O 1
ATOM 2221 N N . ASN A 1 294 ? 21.264 11.997 -13.965 1.00 48.53 294 ASN A N 1
ATOM 2222 C CA . ASN A 1 294 ? 21.001 12.660 -15.248 1.00 48.53 294 ASN A CA 1
ATOM 2223 C C . ASN A 1 294 ? 20.910 14.195 -15.185 1.00 48.53 294 ASN A C 1
ATOM 2225 O O . ASN A 1 294 ? 20.868 14.838 -16.229 1.00 48.53 294 ASN A O 1
ATOM 2229 N N . THR A 1 295 ? 20.943 14.811 -14.001 1.00 46.75 295 THR A N 1
ATOM 2230 C CA . THR A 1 295 ? 20.791 16.277 -13.866 1.00 46.75 295 THR A CA 1
ATOM 2231 C C . THR A 1 295 ? 22.138 17.019 -13.839 1.00 46.75 295 THR A C 1
ATOM 2233 O O . THR A 1 295 ? 22.181 18.244 -13.810 1.00 46.75 295 THR A O 1
ATOM 2236 N N . LYS A 1 296 ? 23.274 16.302 -13.873 1.00 42.47 296 LYS A N 1
ATOM 2237 C CA . LYS A 1 296 ? 24.636 16.888 -13.854 1.00 42.47 296 LYS A CA 1
ATOM 2238 C C . LYS A 1 296 ? 25.380 16.788 -15.198 1.00 42.47 296 LYS A C 1
ATOM 2240 O O . LYS A 1 296 ? 26.607 16.860 -15.222 1.00 42.47 296 LYS A O 1
ATOM 2245 N N . GLY A 1 297 ? 24.642 16.621 -16.299 1.00 46.72 297 GLY A N 1
ATOM 2246 C CA . GLY A 1 297 ? 25.175 16.410 -17.652 1.00 46.72 297 GLY A CA 1
ATOM 2247 C C . GLY A 1 297 ? 25.369 17.654 -18.529 1.00 46.72 297 GLY A C 1
ATOM 2248 O O . GLY A 1 297 ? 25.991 17.530 -19.576 1.00 46.72 297 GLY A O 1
ATOM 2249 N N . GLU A 1 298 ? 24.915 18.847 -18.135 1.00 44.00 298 GLU A N 1
ATOM 2250 C CA . GLU A 1 298 ? 25.243 20.092 -18.851 1.00 44.00 298 GLU A CA 1
ATOM 2251 C C . GLU A 1 298 ? 26.327 20.871 -18.096 1.00 44.00 298 GLU A C 1
ATOM 2253 O O . GLU A 1 298 ? 26.069 21.846 -17.393 1.00 44.00 298 GLU A O 1
ATOM 2258 N N . LYS A 1 299 ? 27.586 20.447 -18.250 1.00 42.34 299 LYS A N 1
ATOM 2259 C CA . LYS A 1 299 ? 28.684 21.421 -18.233 1.00 42.34 299 LYS A CA 1
ATOM 2260 C C . LYS A 1 299 ? 28.770 22.002 -19.649 1.00 42.34 299 LYS A C 1
ATOM 2262 O O . LYS A 1 299 ? 28.960 21.215 -20.576 1.00 42.34 299 LYS A O 1
ATOM 2267 N N . PRO A 1 300 ? 28.634 23.327 -19.849 1.00 42.19 300 PRO A N 1
ATOM 2268 C CA . PRO A 1 300 ? 28.854 23.914 -21.165 1.00 42.19 300 PRO A CA 1
ATOM 2269 C C . PRO A 1 300 ? 30.291 23.621 -21.62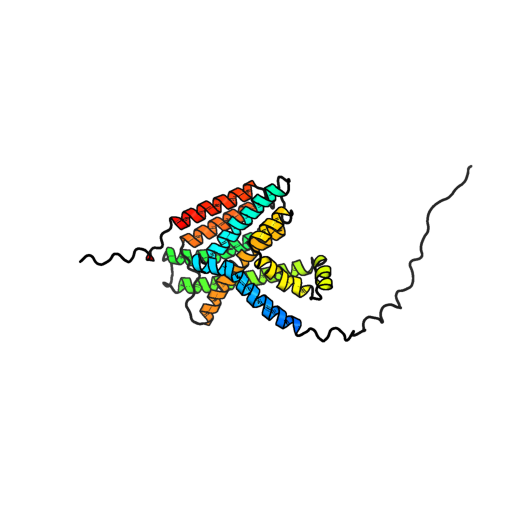8 1.00 42.19 300 PRO A C 1
ATOM 2271 O O . PRO A 1 300 ? 31.189 23.530 -20.780 1.00 42.19 300 PRO A O 1
ATOM 2274 N N . PRO A 1 301 ? 30.524 23.448 -22.943 1.00 41.12 301 PRO A N 1
ATOM 2275 C CA . PRO A 1 301 ? 31.858 23.197 -23.469 1.00 41.12 301 PRO A CA 1
ATOM 2276 C C . PRO A 1 301 ? 32.792 24.328 -23.035 1.00 41.12 301 PRO A C 1
ATOM 2278 O O . PRO A 1 301 ? 32.520 25.503 -23.282 1.00 41.12 301 PRO A O 1
ATOM 2281 N N . GLN A 1 302 ? 33.881 23.966 -22.356 1.00 45.94 302 GLN A N 1
ATOM 2282 C CA . GLN A 1 302 ? 35.021 24.858 -22.192 1.00 45.94 302 GLN A CA 1
ATOM 2283 C C . GLN A 1 302 ? 35.660 25.017 -23.574 1.00 45.94 302 GLN A C 1
ATOM 2285 O O . GLN A 1 302 ? 36.368 24.120 -24.027 1.00 45.94 302 GLN A O 1
ATOM 2290 N N . ASN A 1 303 ? 35.342 26.127 -24.239 1.00 49.28 303 ASN A N 1
ATOM 2291 C CA . ASN A 1 303 ? 36.186 26.711 -25.278 1.00 49.28 303 ASN A CA 1
ATOM 2292 C C . ASN A 1 303 ? 37.166 27.685 -24.629 1.00 49.28 303 ASN A C 1
ATOM 2294 O O . ASN A 1 303 ? 36.718 28.442 -23.736 1.00 49.28 303 ASN A O 1
#